Protein AF-V4B036-F1 (afdb_monomer_lite)

pLDDT: mean 80.5, std 15.64, range [31.58, 95.56]

InterPro domains:
  IPR049079 Helicase MOV-10, helical domain [PF21635] (17-52)
  IPR049080 Helicase MOV-10-like, beta-barrel domain [PF21634] (53-136)

Organism: Lottia gigantea (NCBI:txid225164)

Foldseek 3Di:
DLVVVLVVLVVVLCVVAPPCLQPDDDDLVSPLVNVVSVLVSVVVVQQSQQQVQWDWQWFWDQDPVHNQKIKTFGPPVLVCRPVDDQQFWKWKDFPPDDPDIWIWGFHDDDNGITITGTDVVVSVVDDRNTTMGIGHDDDCVVSVVVNVVSVVCNVVVVVCNCVVPPDPVRVDPVDDDDPDPPPPD

Sequence (185 aa):
MCRQLVLFSIKATETFYSRSTLEDQLSIINYQKRLTALMHCEEIQMEVDIRQYDMEEATMTV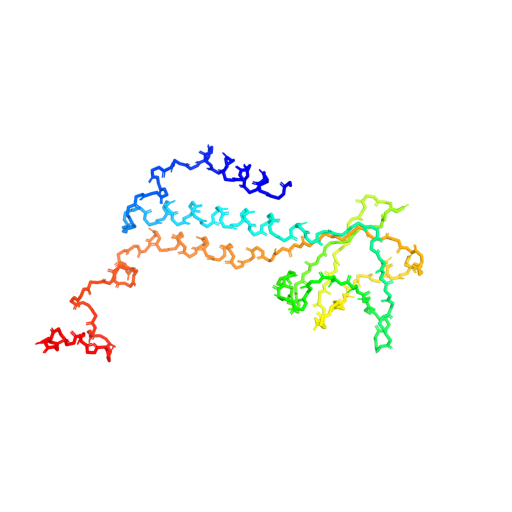CPENKRLLVLKVPGLAENRPSVLRGDWLFIRVVDSDDKEYKGYVHEVRKNEVLLGFHKSLLEKMTPLTKFSVRFVFNRLPVKLQHRAIDYINTHKNDYEALLFPTEDQIGKYGLMKPLNVELR

Structure (mmCIF, N/CA/C/O backbone):
data_AF-V4B036-F1
#
_entry.id   AF-V4B036-F1
#
loop_
_atom_site.group_PDB
_atom_site.id
_atom_site.type_symbol
_atom_site.label_atom_id
_atom_site.label_alt_id
_atom_site.label_comp_id
_atom_site.label_asym_id
_atom_site.label_entity_id
_atom_site.label_seq_id
_atom_site.pdbx_PDB_ins_code
_atom_site.Cartn_x
_atom_site.Cartn_y
_atom_site.Cartn_z
_atom_site.occupancy
_atom_site.B_iso_or_equiv
_atom_site.auth_seq_id
_atom_site.auth_comp_id
_atom_site.auth_asym_id
_atom_site.auth_atom_id
_atom_site.pdbx_PDB_model_num
ATOM 1 N N . MET A 1 1 ? -13.420 17.405 -6.481 1.00 37.41 1 MET A N 1
ATOM 2 C CA . MET A 1 1 ? -12.094 17.584 -5.844 1.00 37.41 1 MET A CA 1
ATOM 3 C C . MET A 1 1 ? -11.051 16.539 -6.267 1.00 37.41 1 MET A C 1
ATOM 5 O O . MET A 1 1 ? -9.916 16.942 -6.464 1.00 37.41 1 MET A O 1
ATOM 9 N N . CYS A 1 2 ? -11.386 15.258 -6.501 1.00 39.41 2 CYS A N 1
ATOM 10 C CA . CYS A 1 2 ? -10.400 14.212 -6.864 1.00 39.41 2 CYS A CA 1
ATOM 11 C C . CYS A 1 2 ? -9.568 14.472 -8.140 1.00 39.41 2 CYS A C 1
ATOM 13 O O . CYS A 1 2 ? -8.373 14.200 -8.150 1.00 39.41 2 CYS A O 1
ATOM 15 N N . ARG A 1 3 ? -10.139 15.076 -9.196 1.00 31.58 3 ARG A N 1
ATOM 16 C CA . ARG A 1 3 ? -9.363 15.452 -10.401 1.00 31.58 3 ARG A CA 1
ATOM 17 C C . ARG A 1 3 ? -8.251 16.469 -10.118 1.00 31.58 3 ARG A C 1
ATOM 19 O O . ARG A 1 3 ? -7.238 16.463 -10.807 1.00 31.58 3 ARG A O 1
ATOM 26 N N . GLN A 1 4 ? -8.429 17.324 -9.109 1.00 34.84 4 GLN A N 1
ATOM 27 C CA . GLN A 1 4 ? -7.462 18.369 -8.776 1.00 34.84 4 GLN A CA 1
ATOM 28 C C . GLN A 1 4 ? -6.209 17.783 -8.118 1.00 34.84 4 GLN A C 1
ATOM 30 O O . GLN A 1 4 ? -5.119 18.264 -8.396 1.00 34.84 4 GLN A O 1
ATOM 35 N N . LEU A 1 5 ? -6.360 16.736 -7.296 1.00 42.50 5 LEU A N 1
ATOM 36 C CA . LEU A 1 5 ? -5.255 16.064 -6.601 1.00 42.50 5 LEU A CA 1
ATOM 37 C C . LEU A 1 5 ? -4.394 15.235 -7.559 1.00 42.50 5 LEU A C 1
ATOM 39 O O . LEU A 1 5 ? -3.175 15.334 -7.501 1.00 42.50 5 LEU A O 1
ATOM 43 N N . VAL A 1 6 ? -5.013 14.519 -8.506 1.00 47.66 6 VAL A N 1
ATOM 44 C CA . VAL A 1 6 ? -4.285 13.805 -9.574 1.00 47.66 6 VAL A CA 1
ATOM 45 C C . VAL A 1 6 ? -3.484 14.789 -10.432 1.00 47.66 6 VAL A C 1
ATOM 47 O O . VAL A 1 6 ? -2.298 14.589 -10.668 1.00 47.66 6 VAL A O 1
ATOM 50 N N . LEU A 1 7 ? -4.090 15.917 -10.823 1.00 42.56 7 LEU A N 1
ATOM 51 C CA . LEU A 1 7 ? -3.383 16.986 -11.536 1.00 42.56 7 LEU A CA 1
ATOM 52 C C . LEU A 1 7 ? -2.273 17.633 -10.692 1.00 42.56 7 LEU A C 1
ATOM 54 O O . LEU A 1 7 ? -1.287 18.084 -11.262 1.00 42.56 7 LEU A O 1
ATOM 58 N N . PHE A 1 8 ? -2.408 17.693 -9.364 1.00 45.19 8 PHE A N 1
ATOM 59 C CA . PHE A 1 8 ? -1.383 18.250 -8.476 1.00 45.19 8 PHE A CA 1
ATOM 60 C C . PHE A 1 8 ? -0.195 17.295 -8.298 1.00 45.19 8 PHE A C 1
ATOM 62 O O . PHE A 1 8 ? 0.941 17.750 -8.381 1.00 45.19 8 PHE A O 1
ATOM 69 N N . SER A 1 9 ? -0.434 15.986 -8.139 1.00 43.22 9 SER A N 1
ATOM 70 C CA . SER A 1 9 ? 0.636 14.975 -8.121 1.00 43.22 9 SER A CA 1
ATOM 71 C C . SER A 1 9 ? 1.362 14.898 -9.460 1.00 43.22 9 SER A C 1
ATOM 73 O O . SER A 1 9 ? 2.589 14.889 -9.471 1.00 43.22 9 SER A O 1
ATOM 75 N N . ILE A 1 10 ? 0.634 14.948 -10.583 1.00 48.62 10 ILE A N 1
ATOM 76 C CA . ILE A 1 10 ? 1.243 14.997 -11.921 1.00 48.62 10 ILE A CA 1
ATOM 77 C C . ILE A 1 10 ? 2.087 16.274 -12.083 1.00 48.62 10 ILE A C 1
ATOM 79 O O . ILE A 1 10 ? 3.238 16.194 -12.512 1.00 48.62 10 ILE A O 1
ATOM 83 N N . LYS A 1 11 ? 1.580 17.441 -11.656 1.00 47.88 11 LYS A N 1
ATOM 84 C CA . LYS A 1 11 ? 2.340 18.707 -11.670 1.00 47.88 11 LYS A CA 1
ATOM 85 C C . LYS A 1 11 ? 3.566 18.691 -10.748 1.00 47.88 11 LYS A C 1
ATOM 87 O O . LYS A 1 11 ? 4.581 19.293 -11.081 1.00 47.88 11 LYS A O 1
ATOM 92 N N . ALA A 1 12 ? 3.503 17.999 -9.611 1.00 48.06 12 ALA A N 1
ATOM 93 C CA . ALA A 1 12 ? 4.642 17.829 -8.707 1.00 48.06 12 ALA A CA 1
ATOM 94 C C . ALA A 1 12 ? 5.691 16.846 -9.268 1.00 48.06 12 ALA A C 1
ATOM 96 O O . ALA A 1 12 ? 6.892 17.026 -9.061 1.00 48.06 12 ALA A O 1
ATOM 97 N N . THR A 1 13 ? 5.277 15.836 -10.039 1.00 49.66 13 THR A N 1
ATOM 98 C CA . THR A 1 13 ? 6.212 14.965 -10.771 1.00 49.66 13 THR A CA 1
ATOM 99 C C . THR A 1 13 ? 6.826 15.645 -11.997 1.00 49.66 13 THR A C 1
ATOM 101 O O . THR A 1 13 ? 8.002 15.410 -12.282 1.00 49.66 13 THR A O 1
ATOM 104 N N . GLU A 1 14 ? 6.100 16.558 -12.659 1.00 49.34 14 GLU A N 1
ATOM 105 C CA . GLU A 1 14 ? 6.638 17.426 -13.724 1.00 49.34 14 GLU A CA 1
ATOM 106 C C . GLU A 1 14 ? 7.785 18.320 -13.222 1.00 49.34 14 GLU A C 1
ATOM 108 O O . GLU A 1 14 ? 8.679 18.658 -13.994 1.00 49.34 14 GLU A O 1
ATOM 113 N N . THR A 1 15 ? 7.813 18.673 -11.929 1.00 50.62 15 THR A N 1
ATOM 114 C CA . THR A 1 15 ? 8.925 19.446 -11.349 1.00 50.62 15 THR A CA 1
ATOM 115 C C . THR A 1 15 ? 10.209 18.646 -11.109 1.00 50.62 15 THR A C 1
ATOM 117 O O . THR A 1 15 ? 11.257 19.263 -10.930 1.00 50.62 15 THR A O 1
ATOM 120 N N . PHE A 1 16 ? 10.174 17.307 -11.122 1.00 59.66 16 PHE A N 1
ATOM 121 C CA . PHE A 1 16 ? 11.354 16.473 -10.832 1.00 59.66 16 PHE A CA 1
ATOM 122 C C . PHE A 1 16 ? 11.894 15.728 -12.061 1.00 59.66 16 PHE A C 1
ATOM 124 O O . PHE A 1 16 ? 13.104 15.534 -12.185 1.00 59.66 16 PHE A O 1
ATOM 131 N N . TYR A 1 17 ? 11.019 15.345 -12.996 1.00 67.69 17 TYR A N 1
ATOM 132 C CA . TYR A 1 17 ? 11.399 14.652 -14.227 1.00 67.69 17 TYR A CA 1
ATOM 133 C C . TYR A 1 17 ? 11.028 15.477 -15.455 1.00 67.69 17 TYR A C 1
ATOM 135 O O . TYR A 1 17 ? 9.912 15.975 -15.576 1.00 67.69 17 TYR A O 1
ATOM 143 N N . SER A 1 18 ? 11.965 15.606 -16.401 1.00 75.62 18 SER A N 1
ATOM 144 C CA . SER A 1 18 ? 11.684 16.310 -17.651 1.00 75.62 18 SER A CA 1
ATOM 145 C C . SER A 1 18 ? 10.628 15.547 -18.447 1.00 75.62 18 SER A C 1
ATOM 147 O O . SER A 1 18 ? 10.752 14.338 -18.650 1.00 75.62 18 SER A O 1
ATOM 149 N N . ARG A 1 19 ? 9.625 16.264 -18.958 1.00 77.69 19 ARG A N 1
ATOM 150 C CA . ARG A 1 19 ? 8.583 15.710 -19.833 1.00 77.69 19 ARG A CA 1
ATOM 151 C C . ARG A 1 19 ? 9.160 14.898 -21.001 1.00 77.69 19 ARG A C 1
ATOM 153 O O . ARG A 1 19 ? 8.665 13.816 -21.294 1.00 77.69 19 ARG A O 1
ATOM 160 N N . SER A 1 20 ? 10.284 15.352 -21.561 1.00 79.81 20 SER A N 1
ATOM 161 C CA . SER A 1 20 ? 11.035 14.621 -22.589 1.00 79.81 20 SER A CA 1
ATOM 162 C C . SER A 1 20 ? 11.438 13.206 -22.159 1.00 79.81 20 SER A C 1
ATOM 164 O O . SER A 1 20 ? 11.235 12.263 -22.909 1.00 79.81 20 SER A O 1
ATOM 166 N N . THR A 1 21 ? 11.895 13.016 -20.916 1.00 80.19 21 THR A N 1
ATOM 167 C CA . THR A 1 21 ? 12.309 11.696 -20.407 1.00 80.19 21 THR A CA 1
ATOM 168 C C . THR A 1 21 ? 11.142 10.695 -20.388 1.00 80.19 21 THR A C 1
ATOM 170 O O . THR A 1 21 ? 11.364 9.492 -20.519 1.00 80.19 21 THR A O 1
ATOM 173 N N . LEU A 1 22 ? 9.903 11.171 -20.221 1.00 82.12 22 LEU A N 1
ATOM 174 C CA . LEU A 1 22 ? 8.704 10.329 -20.191 1.00 82.12 22 LEU A CA 1
ATOM 175 C C . LEU A 1 22 ? 8.144 10.044 -21.594 1.00 82.12 22 LEU A C 1
ATOM 177 O O . LEU A 1 22 ? 7.580 8.967 -21.807 1.00 82.12 22 LEU A O 1
ATOM 181 N N . GLU A 1 23 ? 8.302 10.982 -22.530 1.00 84.25 23 GLU A N 1
ATOM 182 C CA . GLU A 1 23 ? 7.753 10.919 -23.894 1.00 84.25 23 GLU A CA 1
ATOM 183 C C . GLU A 1 23 ? 8.687 10.226 -24.908 1.00 84.25 23 GLU A C 1
ATOM 185 O O . GLU A 1 23 ? 8.195 9.671 -25.891 1.00 84.25 23 GLU A O 1
ATOM 190 N N . ASP A 1 24 ? 10.003 10.194 -24.666 1.00 85.44 24 ASP A N 1
ATOM 191 C CA . ASP A 1 24 ? 10.990 9.546 -25.546 1.00 85.44 24 ASP A CA 1
ATOM 192 C C . ASP A 1 24 ? 10.667 8.065 -25.796 1.00 85.44 24 ASP A C 1
ATOM 194 O O . ASP A 1 24 ? 10.185 7.376 -24.904 1.00 85.44 24 ASP A O 1
ATOM 198 N N . GLN A 1 25 ? 10.974 7.507 -26.973 1.00 85.75 25 GLN A N 1
ATOM 199 C CA . GLN A 1 25 ? 10.817 6.060 -27.207 1.00 85.75 25 GLN A CA 1
ATOM 200 C C . GLN A 1 25 ? 11.737 5.247 -26.285 1.00 85.75 25 GLN A C 1
ATOM 202 O O . GLN A 1 25 ? 12.874 5.640 -26.030 1.00 85.75 25 GLN A O 1
ATOM 207 N N . LEU A 1 26 ? 11.247 4.121 -25.753 1.00 86.62 26 LEU A N 1
ATOM 208 C CA . LEU A 1 26 ? 12.025 3.299 -24.825 1.00 86.62 26 LEU A CA 1
ATOM 209 C C . LEU A 1 26 ? 13.173 2.609 -25.576 1.00 86.62 26 LEU A C 1
ATOM 211 O O . LEU A 1 26 ? 12.949 1.939 -26.576 1.00 86.62 26 LEU A O 1
ATOM 215 N N . SER A 1 27 ? 14.389 2.757 -25.067 1.00 87.31 27 SER A N 1
ATOM 216 C CA . SER A 1 27 ? 15.610 2.135 -25.580 1.00 87.31 27 SER A CA 1
ATOM 217 C C . SER A 1 27 ? 16.488 1.693 -24.416 1.00 87.31 27 SER A C 1
ATOM 219 O O . SER A 1 27 ? 16.343 2.192 -23.300 1.00 87.31 27 SER A O 1
ATOM 221 N N . ILE A 1 28 ? 17.459 0.814 -24.657 1.00 84.81 28 ILE A N 1
ATOM 222 C CA . ILE A 1 28 ? 18.394 0.363 -23.613 1.00 84.81 28 ILE A CA 1
ATOM 223 C C . ILE A 1 28 ? 19.186 1.522 -22.971 1.00 84.81 28 ILE A C 1
ATOM 225 O O . ILE A 1 28 ? 19.548 1.480 -21.790 1.00 84.81 28 ILE A O 1
ATOM 229 N N . ILE A 1 29 ? 19.406 2.601 -23.731 1.00 86.94 29 ILE A N 1
ATOM 230 C CA . ILE A 1 29 ? 20.135 3.793 -23.288 1.00 86.94 29 ILE A CA 1
ATOM 231 C C . ILE A 1 29 ? 19.307 4.568 -22.258 1.00 86.94 29 ILE A C 1
ATOM 233 O O . ILE A 1 29 ? 19.820 4.901 -21.188 1.00 86.94 29 ILE A O 1
ATOM 237 N N . ASN A 1 30 ? 18.025 4.821 -22.549 1.00 88.56 30 ASN A N 1
ATOM 238 C CA . ASN A 1 30 ? 17.141 5.603 -21.676 1.00 88.56 30 ASN A CA 1
ATOM 239 C C . ASN A 1 30 ? 16.290 4.756 -20.712 1.00 88.56 30 ASN A C 1
ATOM 241 O O . ASN A 1 30 ? 15.594 5.332 -19.875 1.00 88.56 30 ASN A O 1
ATOM 245 N N . TYR A 1 31 ? 16.391 3.424 -20.784 1.00 89.88 31 TYR A N 1
ATOM 246 C CA . TYR A 1 31 ? 15.604 2.459 -20.012 1.00 89.88 31 TYR A CA 1
ATOM 247 C C . TYR A 1 31 ? 15.543 2.808 -18.527 1.00 89.88 31 TYR A C 1
ATOM 249 O O . TYR A 1 31 ? 14.460 3.043 -17.998 1.00 89.88 31 TYR A O 1
ATOM 257 N N . GLN A 1 32 ? 16.705 2.911 -17.871 1.00 89.81 32 GLN A N 1
ATOM 258 C CA . GLN A 1 32 ? 16.774 3.175 -16.432 1.00 89.81 32 GLN A CA 1
ATOM 259 C C . GLN A 1 32 ? 16.100 4.504 -16.092 1.00 89.81 32 GLN A C 1
ATOM 261 O O . GLN A 1 32 ? 15.215 4.559 -15.247 1.00 89.81 32 GLN A O 1
ATOM 266 N N . LYS A 1 33 ? 16.496 5.581 -16.776 1.00 88.81 33 LYS A N 1
ATOM 267 C CA . LYS A 1 33 ? 16.025 6.931 -16.469 1.00 88.81 33 LYS A CA 1
ATOM 268 C C . LYS A 1 33 ? 14.508 7.050 -16.648 1.00 88.81 33 LYS A C 1
ATOM 270 O O . LYS A 1 33 ? 13.838 7.617 -15.788 1.00 88.81 33 LYS A O 1
ATOM 275 N N . ARG A 1 34 ? 13.970 6.497 -17.739 1.00 88.81 34 ARG A N 1
ATOM 276 C CA . ARG A 1 34 ? 12.538 6.550 -18.044 1.00 88.81 34 ARG A CA 1
ATOM 277 C C . ARG A 1 34 ? 11.717 5.670 -17.110 1.00 88.81 34 ARG A C 1
ATOM 279 O O . ARG A 1 34 ? 10.732 6.149 -16.557 1.00 88.81 34 ARG A O 1
ATOM 286 N N . LEU A 1 35 ? 12.104 4.409 -16.911 1.00 90.25 35 LEU A N 1
ATOM 287 C CA . LEU A 1 35 ? 11.332 3.498 -16.061 1.00 90.25 35 LEU A CA 1
ATOM 288 C C . LEU A 1 35 ? 11.411 3.893 -14.598 1.00 90.25 35 LEU A C 1
ATOM 290 O O . LEU A 1 35 ? 10.387 3.850 -13.934 1.00 90.25 35 LEU A O 1
ATOM 294 N N . THR A 1 36 ? 12.556 4.360 -14.100 1.00 90.50 36 THR A N 1
ATOM 295 C CA . THR A 1 36 ? 12.632 4.896 -12.736 1.00 90.50 36 THR A CA 1
ATOM 296 C C . THR A 1 36 ? 11.677 6.076 -12.557 1.00 90.50 36 THR A C 1
ATOM 298 O O . THR A 1 36 ? 10.938 6.106 -11.576 1.00 90.50 36 THR A O 1
ATOM 301 N N . ALA A 1 37 ? 11.621 7.004 -13.520 1.00 89.62 37 ALA A N 1
ATOM 302 C CA . ALA A 1 37 ? 10.678 8.121 -13.476 1.00 89.62 37 ALA A CA 1
ATOM 303 C C . ALA A 1 37 ? 9.214 7.643 -13.469 1.00 89.62 37 ALA A C 1
ATOM 305 O O . ALA A 1 37 ? 8.444 8.052 -12.604 1.00 89.62 37 ALA A O 1
ATOM 306 N N . LEU A 1 38 ? 8.845 6.731 -14.377 1.00 89.94 38 LEU A N 1
ATOM 307 C CA . LEU A 1 38 ? 7.496 6.156 -14.434 1.00 89.94 38 LEU A CA 1
ATOM 308 C C . LEU A 1 38 ? 7.129 5.408 -13.146 1.00 89.94 38 LEU A C 1
ATOM 310 O O . LEU A 1 38 ? 6.027 5.586 -12.638 1.00 89.94 38 LEU A O 1
ATOM 314 N N . MET A 1 39 ? 8.056 4.627 -12.588 1.00 90.69 39 MET A N 1
ATOM 315 C CA . MET A 1 39 ? 7.853 3.898 -11.336 1.00 90.69 39 MET A CA 1
ATOM 316 C C . MET A 1 39 ? 7.618 4.838 -10.151 1.00 90.69 39 MET A C 1
ATOM 318 O O . MET A 1 39 ? 6.764 4.556 -9.317 1.00 90.69 39 MET A O 1
ATOM 322 N N . HIS A 1 40 ? 8.318 5.976 -10.089 1.00 89.69 40 HIS A N 1
ATOM 323 C CA . HIS A 1 40 ? 8.062 6.985 -9.059 1.00 89.69 40 HIS A CA 1
ATOM 324 C C . HIS A 1 40 ? 6.701 7.662 -9.225 1.00 89.69 40 HIS A C 1
ATOM 326 O O . HIS A 1 40 ? 6.012 7.884 -8.230 1.00 89.69 40 HIS A O 1
ATOM 332 N N . CYS A 1 41 ? 6.294 7.970 -10.460 1.00 89.25 41 CYS A N 1
ATOM 333 C CA . CYS A 1 41 ? 4.956 8.502 -10.724 1.00 89.25 41 CYS A CA 1
ATOM 334 C C . CYS A 1 41 ? 3.871 7.514 -10.282 1.00 89.25 41 CYS A C 1
ATOM 336 O O . CYS A 1 41 ? 2.918 7.908 -9.614 1.00 89.25 41 CYS A O 1
ATOM 338 N N . GLU A 1 42 ? 4.046 6.234 -10.607 1.00 89.88 42 GLU A N 1
ATOM 339 C CA . GLU A 1 42 ? 3.128 5.174 -10.203 1.00 89.88 42 GLU A CA 1
ATOM 340 C C . GLU A 1 42 ? 3.093 5.012 -8.674 1.00 89.88 42 GLU A C 1
ATOM 342 O O . GLU A 1 42 ? 2.015 4.928 -8.098 1.00 89.88 42 GLU A O 1
ATOM 347 N N . GLU A 1 43 ? 4.240 5.054 -7.982 1.00 90.38 43 GLU A N 1
ATOM 348 C CA . GLU A 1 43 ? 4.289 4.999 -6.511 1.00 90.38 43 GLU A CA 1
ATOM 349 C C . GLU A 1 43 ? 3.482 6.138 -5.865 1.00 90.38 43 GLU A C 1
ATOM 351 O O . GLU A 1 43 ? 2.734 5.912 -4.911 1.00 90.38 43 GLU A O 1
ATOM 356 N N . ILE A 1 44 ? 3.600 7.355 -6.404 1.00 89.19 44 ILE A N 1
ATOM 357 C CA . ILE A 1 44 ? 2.840 8.523 -5.940 1.00 89.19 44 ILE A CA 1
ATOM 358 C C . ILE A 1 44 ? 1.348 8.339 -6.222 1.00 89.19 44 ILE A C 1
ATOM 360 O O . ILE A 1 44 ? 0.520 8.644 -5.362 1.00 89.19 44 ILE A O 1
ATOM 364 N N . GLN A 1 45 ? 0.989 7.837 -7.406 1.00 87.81 45 GLN A N 1
ATOM 365 C CA . GLN A 1 45 ? -0.406 7.590 -7.757 1.00 87.81 45 GLN A CA 1
ATOM 366 C C . GLN A 1 45 ? -1.021 6.515 -6.854 1.00 87.81 45 GLN A C 1
ATOM 368 O O . GLN A 1 45 ? -2.117 6.727 -6.343 1.00 87.81 45 GLN A O 1
ATOM 373 N N . MET A 1 46 ? -0.295 5.431 -6.559 1.00 89.25 46 MET A N 1
ATOM 374 C CA . MET A 1 46 ? -0.719 4.417 -5.589 1.00 89.25 46 MET A CA 1
ATOM 375 C C . MET A 1 46 ? -0.943 5.014 -4.195 1.00 89.25 46 MET A C 1
ATOM 377 O O . MET A 1 46 ? -1.903 4.637 -3.520 1.00 89.25 46 MET A O 1
ATOM 381 N N . GLU A 1 47 ? -0.090 5.950 -3.753 1.00 89.19 47 GLU A N 1
ATOM 382 C CA . GLU A 1 47 ? -0.313 6.652 -2.488 1.00 89.19 47 GLU A CA 1
ATOM 383 C C . GLU A 1 47 ? -1.603 7.472 -2.531 1.00 89.19 47 GLU A C 1
ATOM 385 O O . GLU A 1 47 ? -2.438 7.333 -1.647 1.00 89.19 47 GLU A O 1
ATOM 390 N N . VAL A 1 48 ? -1.818 8.290 -3.559 1.00 88.19 48 VAL A N 1
ATOM 391 C CA . VAL A 1 48 ? -3.054 9.082 -3.680 1.00 88.19 48 VAL A CA 1
ATOM 392 C C . VAL A 1 48 ? -4.289 8.176 -3.728 1.00 88.19 48 VAL A C 1
ATOM 394 O O . VAL A 1 48 ? -5.280 8.432 -3.040 1.00 88.19 48 VAL A O 1
ATOM 397 N N . ASP A 1 49 ? -4.213 7.093 -4.495 1.00 87.81 49 ASP A N 1
ATOM 398 C CA . ASP A 1 49 ? -5.320 6.171 -4.708 1.00 87.81 49 ASP A CA 1
ATOM 399 C C . ASP A 1 49 ? -5.684 5.397 -3.447 1.00 87.81 49 ASP A C 1
ATOM 401 O O . ASP A 1 49 ? -6.864 5.144 -3.226 1.00 87.81 49 ASP A O 1
ATOM 405 N N . ILE A 1 50 ? -4.726 5.013 -2.599 1.00 87.94 50 ILE A N 1
ATOM 406 C CA . ILE A 1 50 ? -5.068 4.304 -1.361 1.00 87.94 50 ILE A CA 1
ATOM 407 C C . ILE A 1 50 ? -5.658 5.254 -0.308 1.00 87.94 50 ILE A C 1
ATOM 409 O O . ILE A 1 50 ? -6.544 4.860 0.449 1.00 87.94 50 ILE A O 1
ATOM 413 N N . ARG A 1 51 ? -5.226 6.521 -0.294 1.00 88.31 51 ARG A N 1
ATOM 414 C CA . ARG A 1 51 ? -5.652 7.529 0.695 1.00 88.31 51 ARG A CA 1
ATOM 415 C C . ARG A 1 51 ? -7.082 8.004 0.513 1.00 88.31 51 ARG A C 1
ATOM 417 O O . ARG A 1 51 ? -7.684 8.476 1.469 1.00 88.31 51 ARG A O 1
ATOM 424 N N . GLN A 1 52 ? -7.662 7.848 -0.677 1.00 86.25 52 GLN A N 1
ATOM 425 C CA . GLN A 1 52 ? -9.079 8.172 -0.895 1.00 86.25 52 GLN A CA 1
ATOM 426 C C . GLN A 1 52 ? -10.030 7.297 -0.058 1.00 86.25 52 GLN A C 1
ATOM 428 O O . GLN A 1 52 ? -11.204 7.631 0.074 1.00 86.25 52 GLN A O 1
ATOM 433 N N . TYR A 1 53 ? -9.527 6.182 0.482 1.00 87.62 53 TYR A N 1
ATOM 434 C CA . TYR A 1 53 ? -10.273 5.279 1.352 1.00 87.62 53 TYR A CA 1
ATOM 435 C C . TYR A 1 53 ? -10.004 5.525 2.836 1.00 87.62 53 TYR A C 1
ATOM 437 O O . TYR A 1 53 ? -10.551 4.794 3.657 1.00 87.62 53 TYR A O 1
ATOM 445 N N . ASP A 1 54 ? -9.179 6.516 3.196 1.00 91.06 54 ASP A N 1
ATOM 446 C CA . ASP A 1 54 ? -8.996 6.914 4.591 1.00 91.06 54 ASP A CA 1
ATOM 447 C C . ASP A 1 54 ? -10.364 7.261 5.201 1.00 91.06 54 ASP A C 1
ATOM 449 O O . ASP A 1 54 ? -11.222 7.879 4.566 1.00 91.06 54 ASP A O 1
ATOM 453 N N . MET A 1 55 ? -10.590 6.808 6.433 1.00 91.19 55 MET A N 1
ATOM 454 C CA . MET A 1 55 ? -11.873 6.952 7.116 1.00 91.19 55 MET A CA 1
ATOM 455 C C . MET A 1 55 ? -11.681 7.748 8.395 1.00 91.19 55 MET A C 1
ATOM 457 O O . MET A 1 55 ? -10.787 7.464 9.189 1.00 91.19 55 MET A O 1
ATOM 461 N N . GLU A 1 56 ? -12.567 8.701 8.640 1.00 91.25 56 GLU A N 1
ATOM 462 C CA . GLU A 1 56 ? -12.640 9.417 9.909 1.00 91.25 56 GLU A CA 1
ATOM 463 C C . GLU A 1 56 ? -13.832 8.920 10.721 1.00 91.25 56 GLU A C 1
ATOM 465 O O . GLU A 1 56 ? -14.839 8.479 10.169 1.00 91.25 56 GLU A O 1
ATOM 470 N N . GLU A 1 57 ? -13.698 8.968 12.047 1.00 89.81 57 GLU A N 1
ATOM 471 C CA . GLU A 1 57 ? -14.743 8.558 12.989 1.00 89.81 57 GLU A CA 1
ATOM 472 C C . GLU A 1 57 ? -15.301 7.133 12.782 1.00 89.81 57 GLU A C 1
ATOM 474 O O . GLU A 1 57 ? -16.437 6.826 13.155 1.00 89.81 57 GLU A O 1
ATOM 479 N N . ALA A 1 58 ? -14.495 6.232 12.219 1.00 91.25 58 ALA A N 1
ATOM 480 C CA . ALA A 1 58 ? -14.883 4.854 11.982 1.00 91.25 58 ALA A CA 1
ATOM 481 C C . ALA A 1 58 ? -15.052 4.098 13.305 1.00 91.25 58 ALA A C 1
ATOM 483 O O . ALA A 1 58 ? -14.278 4.261 14.250 1.00 91.25 58 ALA A O 1
ATOM 484 N N . THR A 1 59 ? -16.052 3.223 13.358 1.00 91.31 59 THR A N 1
ATOM 485 C CA . THR A 1 59 ? -16.277 2.328 14.497 1.00 91.31 59 THR A CA 1
ATOM 486 C C . THR A 1 59 ? -15.837 0.915 14.144 1.00 91.31 59 THR A C 1
ATOM 488 O O . THR A 1 59 ? -15.943 0.471 12.998 1.00 91.31 59 THR A O 1
ATOM 491 N N . MET A 1 60 ? -15.325 0.202 15.142 1.00 91.19 60 MET A N 1
ATOM 492 C CA . MET A 1 60 ? -14.884 -1.182 15.004 1.00 91.19 60 MET A CA 1
ATOM 493 C C . MET A 1 60 ? -15.602 -2.046 16.032 1.00 91.19 60 MET A C 1
ATOM 495 O O . MET A 1 60 ? -15.860 -1.615 17.154 1.00 91.19 60 MET A O 1
ATOM 499 N N . THR A 1 61 ? -15.913 -3.283 15.658 1.00 90.81 61 THR A N 1
ATOM 500 C CA . THR A 1 61 ? -16.575 -4.243 16.555 1.00 90.81 61 THR A CA 1
ATOM 501 C C . THR A 1 61 ? -15.680 -5.446 16.800 1.00 90.81 61 THR A C 1
ATOM 503 O O . THR A 1 61 ? -14.860 -5.796 15.959 1.00 90.81 61 THR A O 1
ATOM 506 N N . VAL A 1 62 ? -15.796 -6.083 17.964 1.00 89.81 62 VAL A N 1
ATOM 507 C CA . VAL A 1 62 ? -15.041 -7.312 18.238 1.00 89.81 62 VAL A CA 1
ATOM 508 C C . VAL A 1 62 ? -15.610 -8.443 17.388 1.00 89.81 62 VAL A C 1
ATOM 510 O O . VAL A 1 62 ? -16.821 -8.654 17.360 1.00 89.81 62 VAL A O 1
ATOM 513 N N . CYS A 1 63 ? -14.733 -9.184 16.716 1.00 88.44 63 CYS A N 1
ATOM 514 C CA . CYS A 1 63 ? -15.122 -10.326 15.903 1.00 88.44 63 CYS A CA 1
ATOM 515 C C . CYS A 1 63 ? -15.738 -11.441 16.782 1.00 88.44 63 CYS A C 1
ATOM 517 O O . CYS A 1 63 ? -15.088 -11.873 17.745 1.00 88.44 63 CYS A O 1
ATOM 519 N N . PRO A 1 64 ? -16.956 -11.938 16.474 1.00 86.50 64 PRO A N 1
ATOM 520 C CA . PRO A 1 64 ? -17.606 -12.993 17.255 1.00 86.50 64 PRO A CA 1
ATOM 521 C C . PRO A 1 64 ? -16.811 -14.302 17.271 1.00 86.50 64 PRO A C 1
ATOM 523 O O . PRO A 1 64 ? -16.738 -14.970 18.303 1.00 86.50 64 PRO A O 1
ATOM 526 N N . GLU A 1 65 ? -16.177 -14.645 16.146 1.00 87.75 65 GLU A N 1
ATOM 527 C CA . GLU A 1 65 ? -15.403 -15.882 15.998 1.00 87.75 65 GLU A CA 1
ATOM 528 C C . GLU A 1 65 ? -14.047 -15.811 16.717 1.00 87.75 65 GLU A C 1
ATOM 530 O O . GLU A 1 65 ? -13.525 -16.823 17.188 1.00 87.75 65 GLU A O 1
ATOM 535 N N . ASN A 1 66 ? -13.459 -14.615 16.823 1.00 87.50 66 ASN A N 1
ATOM 536 C CA . ASN A 1 66 ? -12.164 -14.412 17.461 1.00 87.50 66 ASN A CA 1
ATOM 537 C C . ASN A 1 66 ? -12.099 -13.064 18.181 1.00 87.50 66 ASN A C 1
ATOM 539 O O . ASN A 1 66 ? -11.824 -12.030 17.576 1.00 87.50 66 ASN A O 1
ATOM 543 N N . LYS A 1 67 ? -12.217 -13.102 19.513 1.00 84.75 67 LYS A N 1
ATOM 544 C CA . LYS A 1 67 ? -12.208 -11.912 20.382 1.00 84.75 67 LYS A CA 1
ATOM 545 C C . LYS A 1 67 ? -10.922 -11.071 20.328 1.00 84.75 67 LYS A C 1
ATOM 547 O O . LYS A 1 67 ? -10.868 -10.011 20.941 1.00 84.75 67 LYS A O 1
ATOM 552 N N . ARG A 1 68 ? -9.869 -11.541 19.647 1.00 87.25 68 ARG A N 1
ATOM 553 C CA . ARG A 1 68 ? -8.614 -10.796 19.437 1.00 87.25 68 ARG A CA 1
ATOM 554 C C . ARG A 1 68 ? -8.608 -9.963 18.153 1.00 87.25 68 ARG A C 1
ATOM 556 O O . ARG A 1 68 ? -7.661 -9.210 17.947 1.00 87.25 68 ARG A O 1
ATOM 563 N N . LEU A 1 69 ? -9.608 -10.133 17.288 1.00 92.31 69 LEU A N 1
ATOM 564 C CA . LEU A 1 69 ? -9.726 -9.425 16.018 1.00 92.31 69 LEU A CA 1
ATOM 565 C C . LEU A 1 69 ? -10.842 -8.387 16.089 1.00 92.31 69 LEU A C 1
ATOM 567 O O . LEU A 1 69 ? -11.880 -8.607 16.718 1.00 92.31 69 LEU A O 1
ATOM 571 N N . LEU A 1 70 ? -10.622 -7.271 15.406 1.00 92.25 70 LEU A N 1
ATOM 572 C CA . LEU A 1 70 ? -11.597 -6.205 15.237 1.00 92.25 70 LEU A CA 1
ATOM 573 C C . LEU A 1 70 ? -12.110 -6.197 13.802 1.00 92.25 70 LEU A C 1
ATOM 575 O O . LEU A 1 70 ? -11.332 -6.318 12.862 1.00 92.25 70 LEU A O 1
ATOM 579 N N . VAL A 1 71 ? -13.414 -6.043 13.639 1.00 93.31 71 VAL A N 1
ATOM 580 C CA . VAL A 1 71 ? -14.089 -5.935 12.350 1.00 93.31 71 VAL A CA 1
ATOM 581 C C . VAL A 1 71 ? -14.274 -4.458 12.028 1.00 93.31 71 VAL A C 1
ATOM 583 O O . VAL A 1 71 ? -14.948 -3.739 12.772 1.00 93.31 71 VAL A O 1
ATOM 586 N N . LEU A 1 72 ? -13.687 -4.025 10.914 1.00 93.06 72 LEU A N 1
ATOM 587 C CA . LEU A 1 72 ? -13.899 -2.714 10.310 1.00 93.06 72 LEU A CA 1
ATOM 588 C C . LEU A 1 72 ? -14.753 -2.871 9.055 1.00 93.06 72 LEU A C 1
ATOM 590 O O . LEU A 1 72 ? -14.419 -3.662 8.173 1.00 93.06 72 LEU A O 1
ATOM 594 N N . LYS A 1 73 ? -15.831 -2.094 8.958 1.00 91.00 73 LYS A N 1
ATOM 595 C CA . LYS A 1 73 ? -16.644 -2.013 7.741 1.00 91.00 73 LYS A CA 1
ATOM 596 C C . LYS A 1 73 ? -16.008 -1.019 6.782 1.00 91.00 73 LYS A C 1
ATOM 598 O O . LYS A 1 73 ? -15.862 0.145 7.135 1.00 91.00 73 LYS A O 1
ATOM 603 N N . VAL A 1 74 ? -15.669 -1.476 5.582 1.00 87.56 74 VAL A N 1
ATOM 604 C CA . VAL A 1 74 ? -15.061 -0.646 4.537 1.00 87.56 74 VAL A CA 1
ATOM 605 C C . VAL A 1 74 ? -16.001 -0.642 3.332 1.00 87.56 74 VAL A C 1
ATOM 607 O O . VAL A 1 74 ? -16.106 -1.657 2.634 1.00 87.56 74 VAL A O 1
ATOM 610 N N . PRO A 1 75 ? -16.742 0.454 3.095 1.00 81.94 75 PRO A N 1
ATOM 611 C CA . PRO A 1 75 ? -17.608 0.554 1.926 1.00 81.94 75 PRO A CA 1
ATOM 612 C C . PRO A 1 75 ? -16.764 0.542 0.640 1.00 81.94 75 PRO A C 1
ATOM 614 O O . PRO A 1 75 ? -15.701 1.150 0.592 1.00 81.94 75 PRO A O 1
ATOM 617 N N . GLY A 1 76 ? -17.230 -0.162 -0.396 1.00 75.81 76 GLY A N 1
ATOM 618 C CA . GLY A 1 76 ? -16.533 -0.271 -1.691 1.00 75.81 76 GLY A CA 1
ATOM 619 C C . GLY A 1 76 ? -15.543 -1.437 -1.809 1.00 75.81 76 GLY A C 1
ATOM 620 O O . GLY A 1 76 ? -15.175 -1.811 -2.918 1.00 75.81 76 GLY A O 1
ATOM 621 N N . LEU A 1 77 ? -15.197 -2.106 -0.703 1.00 78.06 77 LEU A N 1
ATOM 622 C CA . LEU A 1 77 ? -14.219 -3.204 -0.694 1.00 78.06 77 LEU A CA 1
ATOM 623 C C . LEU A 1 77 ? -14.569 -4.356 -1.660 1.00 78.06 77 LEU A C 1
ATOM 625 O O . LEU A 1 77 ? -13.681 -4.909 -2.306 1.00 78.06 77 LEU A O 1
ATOM 629 N N . ALA A 1 78 ? -15.860 -4.671 -1.822 1.00 67.06 78 ALA A N 1
ATOM 630 C CA . ALA A 1 78 ? -16.343 -5.716 -2.731 1.00 67.06 78 ALA A CA 1
ATOM 631 C C . ALA A 1 78 ? -16.018 -5.460 -4.213 1.00 67.06 78 ALA A C 1
ATOM 633 O O . ALA A 1 78 ? -16.076 -6.386 -5.020 1.00 67.06 78 ALA A O 1
ATOM 634 N N . GLU A 1 79 ? -15.686 -4.222 -4.577 1.00 73.38 79 GLU A N 1
ATOM 635 C CA . GLU A 1 79 ? -15.323 -3.824 -5.938 1.00 73.38 79 GLU A CA 1
ATOM 636 C C . GLU A 1 79 ? -13.811 -3.972 -6.204 1.00 73.38 79 GLU A C 1
ATOM 638 O O . GLU A 1 79 ? -13.309 -3.503 -7.224 1.00 73.38 79 GLU A O 1
ATOM 643 N N . ASN A 1 80 ? -13.076 -4.629 -5.292 1.00 64.62 80 ASN A N 1
ATOM 644 C CA . ASN A 1 80 ? -11.608 -4.680 -5.245 1.00 64.62 80 ASN A CA 1
ATOM 645 C C . ASN A 1 80 ? -10.968 -3.285 -5.142 1.00 64.62 80 ASN A C 1
ATOM 647 O O . ASN A 1 80 ? -9.881 -3.043 -5.666 1.00 64.62 80 ASN A O 1
ATOM 651 N N . ARG A 1 81 ? -11.664 -2.348 -4.490 1.00 73.88 81 ARG A N 1
ATOM 652 C CA . ARG A 1 81 ? -11.231 -0.963 -4.298 1.00 73.88 81 ARG A CA 1
ATOM 653 C C . ARG A 1 81 ? -11.644 -0.494 -2.895 1.00 73.88 81 ARG A C 1
ATOM 655 O O . ARG A 1 81 ? -12.818 -0.204 -2.688 1.00 73.88 81 ARG A O 1
ATOM 662 N N . PRO A 1 82 ? -10.725 -0.446 -1.914 1.00 70.88 82 PRO A N 1
ATOM 663 C CA . PRO A 1 82 ? -9.271 -0.616 -2.025 1.00 70.88 82 PRO A CA 1
ATOM 664 C C . PRO A 1 82 ? -8.824 -2.083 -2.173 1.00 70.88 82 PRO A C 1
ATOM 666 O O . PRO A 1 82 ? -9.436 -2.981 -1.600 1.00 70.88 82 PRO A O 1
ATOM 669 N N . SER A 1 83 ? -7.716 -2.323 -2.890 1.00 77.06 83 SER A N 1
ATOM 670 C CA . SER A 1 83 ? -7.069 -3.643 -3.033 1.00 77.06 83 SER A CA 1
ATOM 671 C C . SER A 1 83 ? -6.344 -4.058 -1.749 1.00 77.06 83 SER A C 1
ATOM 673 O O . SER A 1 83 ? -5.117 -4.106 -1.705 1.00 77.06 83 SER A O 1
ATOM 675 N N . VAL A 1 84 ? -7.100 -4.307 -0.684 1.00 84.19 84 VAL A N 1
ATOM 676 C CA . VAL A 1 84 ? -6.564 -4.778 0.596 1.00 84.19 84 VAL A CA 1
ATOM 677 C C . VAL A 1 84 ? -6.518 -6.299 0.584 1.00 84.19 84 VAL A C 1
ATOM 679 O O . VAL A 1 84 ? -7.533 -6.955 0.350 1.00 84.19 84 VAL A O 1
ATOM 682 N N . LEU A 1 85 ? -5.349 -6.864 0.866 1.00 87.06 85 LEU A N 1
ATOM 683 C CA . LEU A 1 85 ? -5.133 -8.301 0.947 1.00 87.06 85 LEU A CA 1
ATOM 684 C C . LEU A 1 85 ? -4.814 -8.735 2.376 1.00 87.06 85 LEU A C 1
ATOM 686 O O . LEU A 1 85 ? -4.392 -7.965 3.241 1.00 87.06 85 LEU A O 1
ATOM 690 N N . ARG A 1 86 ? -4.988 -10.033 2.628 1.00 90.75 86 ARG A N 1
ATOM 691 C CA . ARG A 1 86 ? -4.502 -10.650 3.861 1.00 90.75 86 ARG A CA 1
ATOM 692 C C . ARG A 1 86 ? -2.990 -10.438 3.984 1.00 90.75 86 ARG A C 1
ATOM 694 O O . ARG A 1 86 ? -2.240 -10.785 3.077 1.00 90.75 86 ARG A O 1
ATOM 701 N N . GLY A 1 87 ? -2.555 -9.953 5.143 1.00 89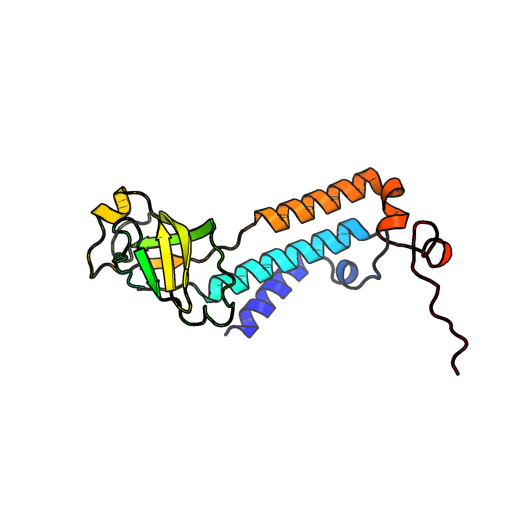.81 87 GLY A N 1
ATOM 702 C CA . GLY A 1 87 ? -1.156 -9.640 5.439 1.00 89.81 87 GLY A CA 1
ATOM 703 C C . GLY A 1 87 ? -0.793 -8.166 5.264 1.00 89.81 87 GLY A C 1
ATOM 704 O O . GLY A 1 87 ? 0.231 -7.743 5.807 1.00 89.81 87 GLY A O 1
ATOM 705 N N . ASP A 1 88 ? -1.636 -7.375 4.595 1.00 91.31 88 ASP A N 1
ATOM 706 C CA . ASP A 1 88 ? -1.465 -5.926 4.554 1.00 91.31 88 ASP A CA 1
ATOM 707 C C . ASP A 1 88 ? -1.676 -5.314 5.938 1.00 91.31 88 ASP A C 1
ATOM 709 O O . ASP A 1 88 ? -2.137 -5.958 6.887 1.00 91.31 88 ASP A O 1
ATOM 713 N N . TRP A 1 89 ? -1.316 -4.045 6.074 1.00 93.69 89 TRP A N 1
ATOM 714 C CA . TRP A 1 89 ? -1.546 -3.303 7.297 1.00 93.69 89 TRP A CA 1
ATOM 715 C C . TRP A 1 89 ? -2.089 -1.919 7.001 1.00 93.69 89 TRP A C 1
ATOM 717 O O . TRP A 1 89 ? -1.818 -1.317 5.966 1.00 93.69 89 TRP A O 1
ATOM 727 N N . LEU A 1 90 ? -2.804 -1.400 7.980 1.00 94.38 90 LEU A N 1
ATOM 728 C CA . LEU A 1 90 ? -3.265 -0.029 8.020 1.00 94.38 90 LEU A CA 1
ATOM 729 C C . LEU A 1 90 ? -2.869 0.593 9.350 1.00 94.38 90 LEU A C 1
ATOM 731 O O . LEU A 1 90 ? -2.406 -0.088 10.275 1.00 94.38 90 LEU A O 1
ATOM 735 N N . PHE A 1 91 ? -3.037 1.897 9.434 1.00 94.00 91 PHE A N 1
ATOM 736 C CA . PHE A 1 91 ? -2.823 2.633 10.659 1.00 94.00 91 PHE A CA 1
ATOM 737 C C . PHE A 1 91 ? -4.149 3.119 11.210 1.00 94.00 91 PHE A C 1
ATOM 739 O O . PHE A 1 91 ? -5.048 3.481 10.455 1.00 94.00 91 PHE A O 1
ATOM 746 N N . ILE A 1 92 ? -4.267 3.118 12.531 1.00 92.94 92 ILE A N 1
ATOM 747 C CA . ILE A 1 92 ? -5.398 3.729 13.209 1.00 92.94 92 ILE A CA 1
ATOM 748 C C . ILE A 1 92 ? -4.924 4.689 14.287 1.00 92.94 92 ILE A C 1
ATOM 750 O O . ILE A 1 92 ? -3.890 4.478 14.926 1.00 92.94 92 ILE A O 1
ATOM 754 N N . ARG A 1 93 ? -5.735 5.706 14.533 1.00 91.25 93 ARG A N 1
ATOM 755 C CA . ARG A 1 93 ? -5.600 6.641 15.643 1.00 91.25 93 ARG A CA 1
ATOM 756 C C . ARG A 1 93 ? -6.946 6.757 16.340 1.00 91.25 93 ARG A C 1
ATOM 758 O O . ARG A 1 93 ? -7.981 6.762 15.680 1.00 91.25 93 ARG A O 1
ATOM 765 N N . VAL A 1 94 ? -6.946 6.832 17.664 1.00 88.94 94 VAL A N 1
ATOM 766 C CA . VAL A 1 94 ? -8.174 7.090 18.426 1.00 88.94 94 VAL A CA 1
ATOM 767 C C . VAL A 1 94 ? -8.470 8.585 18.335 1.00 88.94 94 VAL A C 1
ATOM 769 O O . VAL A 1 94 ? -7.591 9.386 18.628 1.00 88.94 94 VAL A O 1
ATOM 772 N N . VAL A 1 95 ? -9.678 8.968 17.915 1.00 85.00 95 VAL A N 1
ATOM 773 C CA . VAL A 1 95 ? -10.020 10.386 17.671 1.00 85.00 95 VAL A CA 1
ATOM 774 C C . VAL A 1 95 ? -9.903 11.222 18.953 1.00 85.00 95 VAL A C 1
ATOM 776 O O . VAL A 1 95 ? -9.359 12.321 18.922 1.00 85.00 95 VAL A O 1
ATOM 779 N N . ASP A 1 96 ? -10.332 10.661 20.085 1.00 77.00 96 ASP A N 1
ATOM 780 C CA . ASP A 1 96 ? -10.396 11.363 21.375 1.00 77.00 96 ASP A CA 1
ATOM 781 C C . ASP A 1 96 ? -9.178 11.121 22.286 1.00 77.00 96 ASP A C 1
ATOM 783 O O . ASP A 1 96 ? -9.127 11.634 23.404 1.00 77.00 96 ASP A O 1
ATOM 787 N N . SER A 1 97 ? -8.205 10.302 21.865 1.00 68.06 97 SER A N 1
ATOM 788 C CA . SER A 1 97 ? -7.057 9.947 22.709 1.00 68.06 97 SER A CA 1
ATOM 789 C C . SER A 1 97 ? -5.752 9.918 21.926 1.00 68.06 97 SER A C 1
ATOM 791 O O . SER A 1 97 ? -5.639 9.124 21.002 1.00 68.06 97 SER A O 1
ATOM 793 N N . ASP A 1 98 ? -4.772 10.678 22.419 1.00 63.97 98 ASP A N 1
ATOM 794 C CA . ASP A 1 98 ? -3.337 10.691 22.099 1.00 63.97 98 ASP A CA 1
ATOM 795 C C . ASP A 1 98 ? -2.938 10.723 20.607 1.00 63.97 98 ASP A C 1
ATOM 797 O O . ASP A 1 98 ? -3.516 10.083 19.734 1.00 63.97 98 ASP A O 1
ATOM 801 N N . ASP A 1 99 ? -1.835 11.403 20.299 1.00 74.44 99 ASP A N 1
ATOM 802 C CA . ASP A 1 99 ? -1.307 11.544 18.927 1.00 74.44 99 ASP A CA 1
ATOM 803 C C . ASP A 1 99 ? -0.667 10.232 18.398 1.00 74.44 99 ASP A C 1
ATOM 805 O O . ASP A 1 99 ? 0.075 10.199 17.411 1.00 74.44 99 ASP A O 1
ATOM 809 N N . LYS A 1 100 ? -0.942 9.111 19.079 1.00 86.06 100 LYS A N 1
ATOM 810 C CA . LYS A 1 100 ? -0.332 7.809 18.850 1.00 86.06 100 LYS A CA 1
ATOM 811 C C . LYS A 1 100 ? -1.048 7.040 17.753 1.00 86.06 100 LYS A C 1
ATOM 813 O O . LYS A 1 100 ? -2.251 6.792 17.790 1.00 86.06 100 LYS A O 1
ATOM 818 N N . GLU A 1 101 ? -0.246 6.573 16.812 1.00 89.81 101 GLU A N 1
ATOM 819 C CA . GLU A 1 101 ? -0.699 5.737 15.718 1.00 89.81 101 GLU A CA 1
ATOM 820 C C . GLU A 1 101 ? -0.434 4.253 16.011 1.00 89.81 101 GLU A C 1
ATOM 822 O O . GLU A 1 101 ? 0.644 3.859 16.466 1.00 89.81 101 GLU A O 1
ATOM 827 N N . TYR A 1 102 ? -1.435 3.416 15.757 1.00 91.06 102 TYR A N 1
ATOM 828 C CA . TYR A 1 102 ? -1.385 1.975 15.957 1.00 91.06 102 TYR A CA 1
ATOM 829 C C . TYR A 1 102 ? -1.418 1.260 14.614 1.00 91.06 102 TYR A C 1
ATOM 831 O O . TYR A 1 102 ? -2.266 1.531 13.770 1.00 91.06 102 TYR A O 1
ATOM 839 N N . LYS A 1 103 ? -0.516 0.296 14.432 1.00 93.38 103 LYS A N 1
ATOM 840 C CA . LYS A 1 103 ? -0.483 -0.553 13.241 1.00 93.38 103 LYS A CA 1
ATOM 841 C C . LYS A 1 103 ? -1.444 -1.733 13.409 1.00 93.38 103 LYS A C 1
ATOM 843 O O . LYS A 1 103 ? -1.299 -2.501 14.362 1.00 93.38 103 LYS A O 1
ATOM 848 N N . GLY A 1 104 ? -2.391 -1.876 12.488 1.00 94.25 104 GLY A N 1
ATOM 849 C CA . GLY A 1 104 ? -3.320 -3.003 12.402 1.00 94.25 104 GLY A CA 1
ATOM 850 C C . GLY A 1 104 ? -3.008 -3.881 11.204 1.00 94.25 104 GLY A C 1
ATOM 851 O O . GLY A 1 104 ? -2.849 -3.359 10.107 1.00 94.25 104 GLY A O 1
ATOM 852 N N . TYR A 1 105 ? -2.927 -5.195 11.399 1.00 94.88 105 TYR A N 1
ATOM 853 C CA . TYR A 1 105 ? -2.678 -6.154 10.318 1.00 94.88 105 TYR A CA 1
ATOM 854 C C . TYR A 1 105 ? -3.971 -6.811 9.857 1.00 94.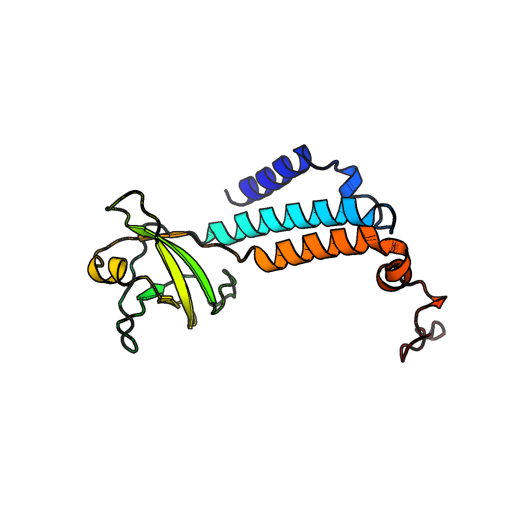88 105 TYR A C 1
ATOM 856 O O . TYR A 1 105 ? -4.782 -7.236 10.678 1.00 94.88 105 TYR A O 1
ATOM 864 N N . VAL A 1 106 ? -4.145 -6.940 8.549 1.00 93.81 106 VAL A N 1
ATOM 865 C CA . VAL A 1 106 ? -5.307 -7.575 7.933 1.00 93.81 106 VAL A CA 1
ATOM 866 C C . VAL A 1 106 ? -5.153 -9.089 8.019 1.00 93.81 106 VAL A C 1
ATOM 868 O O . VAL A 1 106 ? -4.263 -9.683 7.409 1.00 93.81 106 VAL A O 1
ATOM 871 N N . HIS A 1 107 ? -6.036 -9.731 8.776 1.00 93.81 107 HIS A N 1
ATOM 872 C CA . HIS A 1 107 ? -6.079 -11.186 8.914 1.00 93.81 107 HIS A CA 1
ATOM 873 C C . HIS A 1 107 ? -6.997 -11.840 7.888 1.00 93.81 107 HIS A C 1
ATOM 875 O O . HIS A 1 107 ? -6.672 -12.910 7.374 1.00 93.81 107 HIS A O 1
ATOM 881 N N . GLU A 1 108 ? -8.131 -11.205 7.604 1.00 91.75 108 GLU A N 1
ATOM 882 C CA . GLU A 1 108 ? -9.150 -11.722 6.700 1.00 91.75 108 GLU A CA 1
ATOM 883 C C . GLU A 1 108 ? -9.877 -10.559 6.030 1.00 91.75 108 GLU A C 1
ATOM 885 O O . GLU A 1 108 ? -10.147 -9.532 6.658 1.00 91.75 108 GLU A O 1
ATOM 890 N N . VAL A 1 109 ? -10.187 -10.742 4.752 1.00 90.19 109 VAL A N 1
ATOM 891 C CA . VAL A 1 109 ? -10.948 -9.802 3.934 1.00 90.19 109 VAL A CA 1
ATOM 892 C C . VAL A 1 109 ? -12.264 -10.491 3.594 1.00 90.19 109 VAL A C 1
ATOM 894 O O . VAL A 1 109 ? -12.276 -11.538 2.947 1.00 90.19 109 VAL A O 1
ATOM 897 N N . ARG A 1 110 ? -13.369 -9.926 4.069 1.00 89.00 110 ARG A N 1
ATOM 898 C CA . ARG A 1 110 ? -14.739 -10.318 3.721 1.00 89.00 110 ARG A CA 1
ATOM 899 C C . ARG A 1 110 ? -15.292 -9.312 2.711 1.00 89.00 110 ARG A C 1
ATOM 901 O O . ARG A 1 110 ? -14.639 -8.330 2.378 1.00 89.00 110 ARG A O 1
ATOM 908 N N . LYS A 1 111 ? -16.522 -9.532 2.233 1.00 84.12 111 LYS A N 1
ATOM 909 C CA . LYS A 1 111 ? -17.128 -8.735 1.149 1.00 84.12 111 LYS A CA 1
ATOM 910 C C . LYS A 1 111 ? -17.019 -7.215 1.368 1.00 84.12 111 LYS A C 1
ATOM 912 O O . LYS A 1 111 ? -16.536 -6.524 0.488 1.00 84.12 111 LYS A O 1
ATOM 917 N N . ASN A 1 112 ? -17.435 -6.715 2.534 1.00 86.19 112 ASN A N 1
ATOM 918 C CA . ASN A 1 112 ? -17.392 -5.284 2.891 1.00 86.19 112 ASN A CA 1
ATOM 919 C C . ASN A 1 112 ? -16.723 -5.041 4.254 1.00 86.19 112 ASN A C 1
ATOM 921 O O . ASN A 1 112 ? -16.924 -4.004 4.887 1.00 86.19 112 ASN A O 1
ATOM 925 N N . GLU A 1 113 ? -16.002 -6.037 4.759 1.00 90.56 113 GLU A N 1
ATOM 926 C CA . GLU A 1 113 ? -15.461 -6.039 6.114 1.00 90.56 113 GLU A CA 1
ATOM 927 C C . GLU A 1 113 ? -14.032 -6.555 6.098 1.00 90.56 113 GLU A C 1
ATOM 929 O O . GLU A 1 113 ? -13.713 -7.509 5.392 1.00 90.56 113 GLU A O 1
ATOM 934 N N . VAL A 1 114 ? -13.180 -5.954 6.917 1.00 92.50 114 VAL A N 1
ATOM 935 C CA . VAL A 1 114 ? -11.809 -6.410 7.140 1.00 92.50 114 VAL A CA 1
ATOM 936 C C . VAL A 1 114 ? -11.621 -6.736 8.607 1.00 92.50 114 VAL A C 1
ATOM 938 O O . VAL A 1 114 ? -11.963 -5.945 9.489 1.00 92.50 114 VAL A O 1
ATOM 941 N N . LEU A 1 115 ? -11.070 -7.921 8.860 1.00 94.38 115 LEU A N 1
ATOM 942 C CA . LEU A 1 115 ? -10.701 -8.367 10.193 1.00 94.38 115 LEU A CA 1
ATOM 943 C C . LEU A 1 115 ? -9.256 -7.963 10.449 1.00 94.38 115 LEU A C 1
ATOM 945 O O . LEU A 1 115 ? -8.335 -8.386 9.746 1.00 94.38 115 LEU A O 1
ATOM 949 N N . LEU A 1 116 ? -9.068 -7.159 11.485 1.00 95.00 116 LEU A N 1
ATOM 950 C CA . LEU A 1 116 ? -7.812 -6.517 11.824 1.00 95.00 116 LEU A CA 1
ATOM 951 C C . LEU A 1 116 ? -7.302 -7.023 13.170 1.00 95.00 116 LEU A C 1
ATOM 953 O O . LEU A 1 116 ? -8.040 -7.114 14.152 1.00 95.00 116 LEU A O 1
ATOM 957 N N . GLY A 1 117 ? -6.017 -7.350 13.204 1.00 93.94 117 GLY A N 1
ATOM 958 C CA . GLY A 1 117 ? -5.282 -7.718 14.404 1.00 93.94 117 GLY A CA 1
ATOM 959 C C . GLY A 1 117 ? -4.455 -6.540 14.900 1.00 93.94 117 GLY A C 1
ATOM 960 O O . GLY A 1 117 ? -3.708 -5.932 14.131 1.00 93.94 117 GLY A O 1
ATOM 961 N N . PHE A 1 118 ? -4.558 -6.247 16.195 1.00 92.06 118 PHE A N 1
ATOM 962 C CA . PHE A 1 118 ? -3.820 -5.170 16.853 1.00 92.06 118 PHE A CA 1
ATOM 963 C C . PHE A 1 118 ? -3.042 -5.676 18.063 1.00 92.06 118 PHE A C 1
ATOM 965 O O . PHE A 1 118 ? -3.279 -6.765 18.591 1.00 92.06 118 PHE A O 1
ATOM 972 N N . HIS A 1 119 ? -2.119 -4.845 18.541 1.00 89.00 119 HIS A N 1
ATOM 973 C CA . HIS A 1 119 ? -1.452 -5.084 19.812 1.00 89.00 119 HIS A CA 1
ATOM 974 C C . HIS A 1 119 ? -2.451 -5.014 20.985 1.00 89.00 119 HIS A C 1
ATOM 976 O O . HIS A 1 119 ? -3.348 -4.168 20.995 1.00 89.00 119 HIS A O 1
ATOM 982 N N . LYS A 1 120 ? -2.265 -5.863 22.008 1.00 85.06 120 LYS A N 1
ATOM 983 C CA . LYS A 1 120 ? -3.187 -6.003 23.159 1.00 85.06 120 LYS A CA 1
ATOM 984 C C . LYS A 1 120 ? -3.503 -4.681 23.863 1.00 85.06 120 LYS A C 1
ATOM 986 O O . LYS A 1 120 ? -4.643 -4.449 24.241 1.00 85.06 120 LYS A O 1
ATOM 991 N N . SER A 1 121 ? -2.518 -3.788 23.939 1.00 84.75 121 SER A N 1
ATOM 992 C CA . SER A 1 121 ? -2.661 -2.460 24.550 1.00 84.75 121 SER A CA 1
ATOM 993 C C . SER A 1 121 ? -3.755 -1.590 23.926 1.00 84.75 121 SER A C 1
ATOM 995 O O . SER A 1 121 ? -4.210 -0.650 24.565 1.00 84.75 121 SER A O 1
ATOM 997 N N . LEU A 1 122 ? -4.109 -1.823 22.657 1.00 84.25 122 LEU A N 1
ATOM 998 C CA . LEU A 1 122 ? -5.215 -1.118 22.011 1.00 84.25 122 LEU A CA 1
ATOM 999 C C . LEU A 1 122 ? -6.554 -1.771 22.371 1.00 84.25 122 LEU A C 1
ATOM 1001 O O . LEU A 1 122 ? -7.503 -1.068 22.695 1.00 84.25 122 LEU A O 1
ATOM 1005 N N . LEU A 1 123 ? -6.612 -3.106 22.352 1.00 83.06 123 LEU A N 1
ATOM 1006 C CA . LEU A 1 123 ? -7.826 -3.865 22.668 1.00 83.06 123 LEU A CA 1
ATOM 1007 C C . LEU A 1 123 ? -8.329 -3.571 24.087 1.00 83.06 123 LEU A C 1
ATOM 1009 O O . LEU A 1 123 ? -9.529 -3.453 24.291 1.00 83.06 123 LEU A O 1
ATOM 1013 N N . GLU A 1 124 ? -7.419 -3.397 25.046 1.00 81.94 124 GLU A N 1
ATOM 1014 C CA . GLU A 1 124 ? -7.749 -3.043 26.437 1.00 81.94 124 GLU A CA 1
ATOM 1015 C C . GLU A 1 124 ? -8.334 -1.630 26.587 1.00 81.94 124 GLU A C 1
ATOM 1017 O O . GLU A 1 124 ? -9.082 -1.372 27.525 1.00 81.94 124 GLU A O 1
ATOM 1022 N N . LYS A 1 125 ? -8.009 -0.714 25.668 1.00 77.56 125 LYS A N 1
ATOM 1023 C CA . LYS A 1 125 ? -8.503 0.673 25.674 1.00 77.56 125 LYS A CA 1
ATOM 1024 C C . LYS A 1 125 ? -9.787 0.853 24.868 1.00 77.56 125 LYS A C 1
ATOM 1026 O O . LYS A 1 125 ? -10.414 1.906 24.949 1.00 77.56 125 LYS A O 1
ATOM 1031 N N . MET A 1 126 ? -10.153 -0.137 24.060 1.00 77.38 126 MET A N 1
ATOM 1032 C CA . MET A 1 126 ? -11.279 -0.025 23.150 1.00 77.38 126 MET A CA 1
ATOM 1033 C C . MET A 1 126 ? -12.601 -0.152 23.907 1.00 77.38 126 MET A C 1
ATOM 1035 O O . MET A 1 126 ? -12.871 -1.155 24.564 1.00 77.38 126 MET A O 1
ATOM 1039 N N . THR A 1 127 ? -13.465 0.841 23.733 1.00 78.75 127 THR A N 1
ATOM 1040 C CA . THR A 1 127 ? -14.876 0.770 24.121 1.00 78.75 127 THR A CA 1
ATOM 1041 C C . THR A 1 127 ? -15.762 0.743 22.869 1.00 78.75 127 THR A C 1
ATOM 1043 O O . THR A 1 127 ? -15.329 1.199 21.810 1.00 78.75 127 THR A O 1
ATOM 1046 N N . PRO A 1 128 ? -17.014 0.253 22.946 1.00 75.00 128 PRO A N 1
ATOM 1047 C CA . PRO A 1 128 ? -17.916 0.209 21.789 1.00 75.00 128 PRO A CA 1
ATOM 1048 C C . PRO A 1 128 ? -18.209 1.577 21.151 1.00 75.00 128 PRO A C 1
ATOM 1050 O O . PRO A 1 128 ? -18.585 1.634 19.986 1.00 75.00 128 PRO A O 1
ATOM 1053 N N . LEU A 1 129 ? -18.043 2.669 21.906 1.00 79.62 129 LEU A N 1
ATOM 1054 C CA . LEU A 1 129 ? -18.230 4.044 21.429 1.00 79.62 129 LEU A CA 1
ATOM 1055 C C . LEU A 1 129 ? -16.935 4.687 20.907 1.00 79.62 129 LEU A C 1
ATOM 1057 O O . LEU A 1 129 ? -16.962 5.843 20.492 1.00 79.62 129 LEU A O 1
ATOM 1061 N N . THR A 1 130 ? -15.804 3.976 20.937 1.00 84.94 130 THR A N 1
ATOM 1062 C CA . THR A 1 130 ? -14.528 4.548 20.495 1.00 84.94 130 THR A CA 1
ATOM 1063 C C . THR A 1 130 ? -14.547 4.762 18.987 1.00 84.94 130 THR A C 1
ATOM 1065 O O . THR A 1 130 ? -14.800 3.834 18.216 1.00 84.94 130 THR A O 1
ATOM 1068 N N . LYS A 1 131 ? -14.244 5.993 18.581 1.00 90.94 131 LYS A N 1
ATOM 1069 C CA . LYS A 1 131 ? -14.085 6.384 17.185 1.00 90.94 131 LYS A CA 1
ATOM 1070 C C . LYS A 1 131 ? -12.615 6.341 16.785 1.00 90.94 131 LYS A C 1
ATOM 1072 O O . LYS A 1 131 ? -11.737 6.780 17.532 1.00 90.94 131 LYS A O 1
ATOM 1077 N N . PHE A 1 132 ? -12.358 5.847 15.582 1.00 91.00 132 PHE A N 1
ATOM 1078 C CA . PHE A 1 132 ? -11.022 5.712 15.023 1.00 91.00 132 PHE A CA 1
ATOM 1079 C C . PHE A 1 132 ? -10.893 6.500 13.723 1.00 91.00 132 PHE A C 1
ATOM 1081 O O . PHE A 1 132 ? -11.760 6.444 12.856 1.00 91.00 132 PHE A O 1
ATOM 1088 N N . SER A 1 133 ? -9.775 7.199 13.567 1.00 93.00 133 SER A N 1
ATOM 1089 C CA . SER A 1 133 ? -9.286 7.619 12.260 1.00 93.00 133 SER A CA 1
ATOM 1090 C C . SER A 1 133 ? -8.465 6.469 11.683 1.00 93.00 133 SER A C 1
ATOM 1092 O O . SER A 1 133 ? -7.531 5.989 12.328 1.00 93.00 133 SER A O 1
ATOM 1094 N N . VAL A 1 134 ? -8.856 5.980 10.511 1.00 93.12 134 VAL A N 1
ATOM 1095 C CA . VAL A 1 134 ? -8.240 4.860 9.801 1.00 93.12 134 VAL A CA 1
ATOM 1096 C C . VAL A 1 134 ? -7.518 5.395 8.580 1.00 93.12 134 VAL A C 1
ATOM 1098 O O . VAL A 1 134 ? -8.092 6.109 7.763 1.00 93.12 134 VAL A O 1
ATOM 1101 N N . ARG A 1 135 ? -6.262 4.992 8.445 1.00 93.19 135 ARG A N 1
ATOM 1102 C CA . ARG A 1 135 ? -5.360 5.423 7.393 1.00 93.19 135 ARG A CA 1
ATOM 1103 C C . ARG A 1 135 ? -4.840 4.209 6.644 1.00 93.19 135 ARG A C 1
ATOM 1105 O O . ARG A 1 135 ? -4.056 3.421 7.188 1.00 93.19 135 ARG A O 1
ATOM 1112 N N . PHE A 1 136 ? -5.299 4.039 5.413 1.00 92.19 136 PHE A N 1
ATOM 1113 C CA . PHE A 1 136 ? -4.883 2.932 4.570 1.00 92.19 136 PHE A CA 1
ATOM 1114 C C . PHE A 1 136 ? -3.495 3.199 3.996 1.00 92.19 136 PHE A C 1
ATOM 1116 O O . PHE A 1 136 ? -3.088 4.332 3.730 1.00 92.19 136 PHE A O 1
ATOM 1123 N N . VAL A 1 137 ? -2.732 2.123 3.842 1.00 91.25 137 VAL A N 1
ATOM 1124 C CA . VAL A 1 137 ? -1.372 2.167 3.316 1.00 91.25 137 VAL A CA 1
ATOM 1125 C C . VAL A 1 137 ? -1.209 1.024 2.336 1.00 91.25 137 VAL A C 1
ATOM 1127 O O . VAL A 1 137 ? -1.674 -0.084 2.584 1.00 91.25 137 VAL A O 1
ATOM 1130 N N . PHE A 1 138 ? -0.535 1.295 1.225 1.00 89.25 138 PHE A N 1
ATOM 1131 C CA . PHE A 1 138 ? -0.156 0.261 0.277 1.00 89.25 138 PHE A CA 1
ATOM 1132 C C . PHE A 1 138 ? 1.229 -0.290 0.626 1.00 89.25 138 PHE A C 1
ATOM 1134 O O . PHE A 1 138 ? 2.096 0.395 1.184 1.00 89.25 138 PHE A O 1
ATOM 1141 N N . ASN A 1 139 ? 1.461 -1.552 0.287 1.00 87.69 139 ASN A N 1
ATOM 1142 C CA . ASN A 1 139 ? 2.760 -2.162 0.495 1.00 87.69 139 ASN A CA 1
ATOM 1143 C C . ASN A 1 139 ? 3.783 -1.580 -0.494 1.00 87.69 139 ASN A C 1
ATOM 1145 O O . ASN A 1 139 ? 3.705 -1.817 -1.694 1.00 87.69 139 ASN A O 1
ATOM 1149 N N . ARG A 1 140 ? 4.787 -0.862 0.020 1.00 90.88 140 ARG A N 1
ATOM 1150 C CA . ARG A 1 140 ? 5.875 -0.289 -0.795 1.00 90.88 140 ARG A CA 1
ATOM 1151 C C . ARG A 1 140 ? 6.934 -1.309 -1.222 1.00 90.88 140 ARG A C 1
ATOM 1153 O O . ARG A 1 140 ? 7.796 -0.988 -2.036 1.00 90.88 140 ARG A O 1
ATOM 1160 N N . LEU A 1 141 ? 6.938 -2.518 -0.654 1.00 90.69 141 LEU A N 1
ATOM 1161 C CA . LEU A 1 141 ? 7.967 -3.523 -0.935 1.00 90.69 141 LEU A CA 1
ATOM 1162 C C . LEU A 1 141 ? 8.014 -3.947 -2.417 1.00 90.69 141 LEU A C 1
ATOM 1164 O O . LEU A 1 141 ? 9.116 -3.935 -2.964 1.00 90.69 141 LEU A O 1
ATOM 1168 N N . PRO A 1 142 ? 6.892 -4.272 -3.094 1.00 90.81 142 PRO A N 1
ATOM 1169 C CA . PRO A 1 142 ? 6.912 -4.642 -4.510 1.00 90.81 142 PRO A CA 1
ATOM 1170 C C . PRO A 1 142 ? 7.511 -3.542 -5.393 1.00 90.81 142 PRO A C 1
ATOM 1172 O O . PRO A 1 142 ? 8.382 -3.820 -6.212 1.00 90.81 142 PRO A O 1
ATOM 1175 N N . VAL A 1 143 ? 7.129 -2.285 -5.152 1.00 91.56 143 VAL A N 1
ATOM 1176 C CA . VAL A 1 143 ? 7.639 -1.121 -5.895 1.00 91.56 143 VAL A CA 1
ATOM 1177 C C . VAL A 1 143 ? 9.141 -0.931 -5.660 1.00 91.56 143 VAL A C 1
ATOM 1179 O O . VAL A 1 143 ? 9.911 -0.760 -6.602 1.00 91.56 143 VAL A O 1
ATOM 1182 N N . LYS A 1 144 ? 9.612 -1.067 -4.412 1.00 92.88 144 LYS A N 1
ATOM 1183 C CA . LYS A 1 144 ? 11.052 -1.025 -4.097 1.00 92.88 144 LYS A CA 1
ATOM 1184 C C . LYS A 1 144 ? 11.846 -2.135 -4.787 1.00 92.88 144 LYS A C 1
ATOM 1186 O O . LYS A 1 144 ? 12.975 -1.899 -5.213 1.00 92.88 144 LYS A O 1
ATOM 1191 N N . LEU A 1 145 ? 11.283 -3.339 -4.889 1.00 95.56 145 LEU A N 1
ATOM 1192 C CA . LEU A 1 145 ? 11.919 -4.443 -5.610 1.00 95.56 145 LEU A CA 1
ATOM 1193 C C . LEU A 1 145 ? 12.005 -4.155 -7.111 1.00 95.56 145 LEU A C 1
ATOM 1195 O O . LEU A 1 145 ? 13.031 -4.452 -7.714 1.00 95.56 145 LEU A O 1
ATOM 1199 N N . GLN A 1 146 ? 10.982 -3.528 -7.692 1.00 94.25 146 GLN A N 1
ATOM 1200 C CA . GLN A 1 146 ? 10.999 -3.095 -9.091 1.00 94.25 146 GLN A CA 1
ATOM 1201 C C . GLN A 1 146 ? 12.063 -2.016 -9.337 1.00 94.25 146 GLN A C 1
ATOM 1203 O O . GLN A 1 146 ? 12.848 -2.158 -10.271 1.00 94.25 146 GLN A O 1
ATOM 1208 N N . HIS A 1 147 ? 12.186 -1.010 -8.460 1.00 93.25 147 HIS A N 1
ATOM 1209 C CA . HIS A 1 147 ? 13.291 -0.040 -8.527 1.00 93.25 147 HIS A CA 1
ATOM 1210 C C . HIS A 1 147 ? 14.659 -0.727 -8.479 1.00 93.25 147 HIS A C 1
ATOM 1212 O O . HIS A 1 147 ? 15.506 -0.497 -9.339 1.00 93.25 147 HIS A O 1
ATOM 1218 N N . ARG A 1 148 ? 14.850 -1.648 -7.528 1.00 94.44 148 ARG A N 1
ATOM 1219 C CA . ARG A 1 148 ? 16.095 -2.416 -7.419 1.00 94.44 148 ARG A 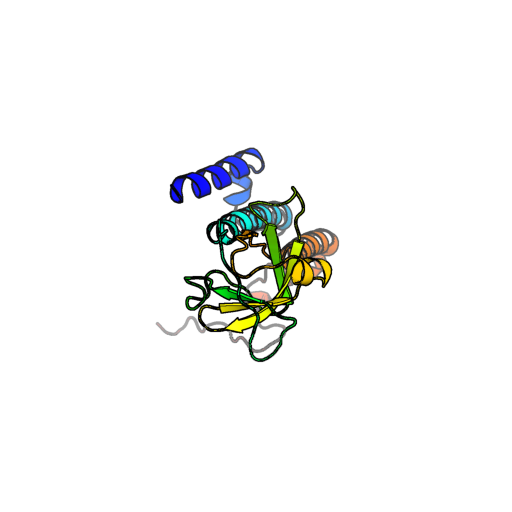CA 1
ATOM 1220 C C . ARG A 1 148 ? 16.375 -3.253 -8.670 1.00 94.44 148 ARG A C 1
ATOM 1222 O O . ARG A 1 148 ? 17.533 -3.388 -9.055 1.00 94.44 148 ARG A O 1
ATOM 1229 N N . ALA A 1 149 ? 15.347 -3.824 -9.295 1.00 93.44 149 ALA A N 1
ATOM 1230 C CA . ALA A 1 149 ? 15.494 -4.587 -10.530 1.00 93.44 149 ALA A CA 1
ATOM 1231 C C . ALA A 1 149 ? 15.930 -3.694 -11.703 1.00 93.44 149 ALA A C 1
ATOM 1233 O O . ALA A 1 149 ? 16.801 -4.088 -12.475 1.00 93.44 149 ALA A O 1
ATOM 1234 N N . ILE A 1 150 ? 15.388 -2.476 -11.805 1.00 92.00 150 ILE A N 1
ATOM 1235 C CA . ILE A 1 150 ? 15.807 -1.489 -12.811 1.00 92.00 150 ILE A CA 1
ATOM 1236 C C . ILE A 1 150 ? 17.287 -1.122 -12.624 1.00 92.00 150 ILE A C 1
ATOM 1238 O O . ILE A 1 150 ? 18.048 -1.119 -13.593 1.00 92.00 150 ILE A O 1
ATOM 1242 N N . ASP A 1 151 ? 17.720 -0.885 -11.385 1.00 91.38 151 ASP A N 1
ATOM 1243 C CA . ASP A 1 151 ? 19.126 -0.592 -11.080 1.00 91.38 151 ASP A CA 1
ATOM 1244 C C . ASP A 1 151 ? 20.049 -1.786 -11.366 1.00 91.38 151 ASP A C 1
ATOM 1246 O O . ASP A 1 151 ? 21.164 -1.625 -11.871 1.00 91.38 151 ASP A O 1
ATOM 1250 N N . TYR A 1 152 ? 19.572 -3.004 -11.104 1.00 92.25 152 TYR A N 1
ATOM 1251 C CA . TYR A 1 152 ? 20.301 -4.228 -11.422 1.00 92.25 152 TYR A CA 1
ATOM 1252 C C . TYR A 1 152 ? 20.494 -4.399 -12.936 1.00 92.25 152 TYR A C 1
ATOM 1254 O O . TYR A 1 152 ? 21.611 -4.633 -13.395 1.00 92.25 152 TYR A O 1
ATOM 1262 N N . ILE A 1 153 ? 19.441 -4.185 -13.725 1.00 90.00 153 ILE A N 1
ATOM 1263 C CA . ILE A 1 153 ? 19.516 -4.198 -15.192 1.00 90.00 153 ILE A CA 1
ATOM 1264 C C . ILE A 1 153 ? 20.489 -3.131 -15.694 1.00 90.00 153 ILE A C 1
ATOM 1266 O O . ILE A 1 153 ? 21.261 -3.382 -16.613 1.00 90.00 153 ILE A O 1
ATOM 1270 N N . ASN A 1 154 ? 20.497 -1.945 -15.083 1.00 87.38 154 ASN A N 1
ATOM 1271 C CA . ASN A 1 154 ? 21.390 -0.869 -15.498 1.00 87.38 154 ASN A CA 1
ATOM 1272 C C . ASN A 1 154 ? 22.880 -1.213 -15.315 1.00 87.38 154 ASN A C 1
ATOM 1274 O O . ASN A 1 154 ? 23.709 -0.712 -16.071 1.00 87.38 154 ASN A O 1
ATOM 1278 N N . THR A 1 155 ? 23.217 -2.070 -14.348 1.00 88.44 155 THR A N 1
ATOM 1279 C CA . THR A 1 155 ? 24.593 -2.555 -14.142 1.00 88.44 155 THR A CA 1
ATOM 1280 C C . THR A 1 155 ? 24.957 -3.742 -15.041 1.00 88.44 155 THR A C 1
ATOM 1282 O O . THR A 1 155 ? 26.134 -3.922 -15.335 1.00 88.44 155 THR A O 1
ATOM 1285 N N . HIS A 1 156 ? 23.967 -4.488 -15.544 1.00 88.81 156 HIS A N 1
ATOM 1286 C CA . HIS A 1 156 ? 24.143 -5.690 -16.377 1.00 88.81 156 HIS A CA 1
ATOM 1287 C C . HIS A 1 156 ? 23.507 -5.539 -17.773 1.00 88.81 156 HIS A C 1
ATOM 1289 O O . HIS A 1 156 ? 22.996 -6.503 -18.338 1.00 88.81 156 HIS A O 1
ATOM 1295 N N . LYS A 1 157 ? 23.488 -4.322 -18.339 1.00 82.31 157 LYS A N 1
ATOM 1296 C CA . LYS A 1 157 ? 22.701 -4.011 -19.553 1.00 82.31 157 LYS A CA 1
ATOM 1297 C C . LYS A 1 157 ? 22.939 -4.983 -20.703 1.00 82.31 157 LYS A C 1
ATOM 1299 O O . LYS A 1 157 ? 21.975 -5.431 -21.310 1.00 82.31 157 LYS A O 1
ATOM 1304 N N . ASN A 1 158 ? 24.200 -5.325 -20.957 1.00 83.81 158 ASN A N 1
ATOM 1305 C CA . ASN A 1 158 ? 24.591 -6.178 -22.079 1.00 83.81 158 ASN A CA 1
ATOM 1306 C C . ASN A 1 158 ? 24.041 -7.608 -21.948 1.00 83.81 158 ASN A C 1
ATOM 1308 O O . ASN A 1 158 ? 23.726 -8.236 -22.954 1.00 83.81 158 ASN A O 1
ATOM 1312 N N . ASP A 1 159 ? 23.882 -8.108 -20.720 1.00 85.94 159 ASP A N 1
ATOM 1313 C CA . ASP A 1 159 ? 23.396 -9.468 -20.462 1.00 85.94 159 ASP A CA 1
ATOM 1314 C C . ASP A 1 159 ? 21.876 -9.576 -20.664 1.00 85.94 159 ASP A C 1
ATOM 1316 O O . ASP A 1 159 ? 21.353 -10.639 -20.999 1.00 85.94 159 ASP A O 1
ATOM 1320 N N . TYR A 1 160 ? 21.161 -8.462 -20.476 1.00 86.00 160 TYR A N 1
ATOM 1321 C CA . TYR A 1 160 ? 19.698 -8.402 -20.501 1.00 86.00 160 TYR A CA 1
ATOM 1322 C C . TYR A 1 160 ? 19.121 -7.668 -21.713 1.00 86.00 160 TYR A C 1
ATOM 1324 O O . TYR A 1 160 ? 17.902 -7.649 -21.873 1.00 86.00 160 TYR A O 1
ATOM 1332 N N . GLU A 1 161 ? 19.947 -7.089 -22.586 1.00 85.38 161 GLU A N 1
ATOM 1333 C CA . GLU A 1 161 ? 19.483 -6.325 -23.749 1.00 85.38 161 GLU A CA 1
ATOM 1334 C C . GLU A 1 161 ? 18.566 -7.161 -24.651 1.00 85.38 161 GLU A C 1
ATOM 1336 O O . GLU A 1 161 ? 17.440 -6.751 -24.920 1.00 85.38 161 GLU A O 1
ATOM 1341 N N . ALA A 1 162 ? 18.986 -8.378 -25.011 1.00 84.94 162 ALA A N 1
ATOM 1342 C CA . ALA A 1 162 ? 18.192 -9.292 -25.836 1.00 84.94 162 ALA A CA 1
ATOM 1343 C C . ALA A 1 162 ? 16.893 -9.773 -25.157 1.00 84.94 162 ALA A C 1
ATOM 1345 O O . ALA A 1 162 ? 15.964 -10.199 -25.840 1.00 84.94 162 ALA A O 1
ATOM 1346 N N . LEU A 1 163 ? 16.822 -9.727 -23.819 1.00 84.44 163 LEU A N 1
ATOM 1347 C CA . LEU A 1 163 ? 15.621 -10.085 -23.060 1.00 84.44 163 LEU A CA 1
ATOM 1348 C C . LEU A 1 163 ? 14.632 -8.914 -22.979 1.00 84.44 163 LEU A C 1
ATOM 1350 O O . LEU A 1 163 ? 13.426 -9.121 -23.080 1.00 84.44 163 LEU A O 1
ATOM 1354 N N . LEU A 1 164 ? 15.135 -7.697 -22.762 1.00 8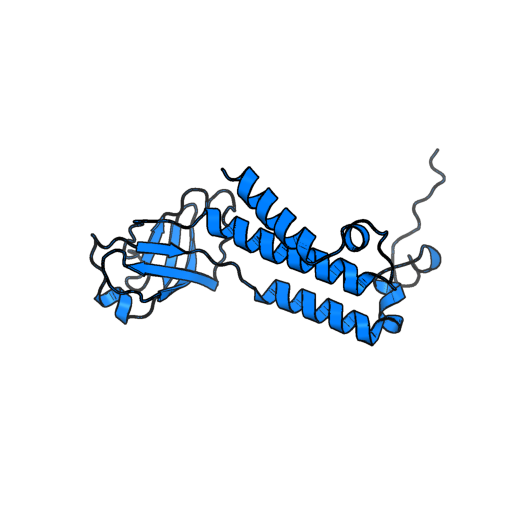6.06 164 LEU A N 1
ATOM 1355 C CA . LEU A 1 164 ? 14.324 -6.491 -22.566 1.00 86.06 164 LEU A CA 1
ATOM 1356 C C . LEU A 1 164 ? 13.872 -5.867 -23.888 1.00 86.06 164 LEU A C 1
ATOM 1358 O O . LEU A 1 164 ? 12.782 -5.303 -23.958 1.00 86.06 164 LEU A O 1
ATOM 1362 N N . PHE A 1 165 ? 14.707 -5.975 -24.921 1.00 87.44 165 PHE A N 1
ATOM 1363 C CA . PHE A 1 165 ? 14.487 -5.433 -26.258 1.00 87.44 165 PHE A CA 1
ATOM 1364 C C . PHE A 1 165 ? 14.738 -6.524 -27.311 1.00 87.44 165 PHE A C 1
ATOM 1366 O O . PHE A 1 165 ? 15.712 -6.445 -28.063 1.00 87.44 165 PHE A O 1
ATOM 1373 N N . PRO A 1 166 ? 13.895 -7.572 -27.357 1.00 85.25 166 PRO A N 1
ATOM 1374 C CA . PRO A 1 166 ? 14.061 -8.644 -28.327 1.00 85.25 166 PRO A CA 1
ATOM 1375 C C . PRO A 1 166 ? 13.878 -8.116 -29.753 1.00 85.25 166 PRO A C 1
ATOM 1377 O O . PRO A 1 166 ? 12.948 -7.362 -30.044 1.00 85.25 166 PRO A O 1
ATOM 1380 N N . THR A 1 167 ? 14.757 -8.548 -30.651 1.00 82.44 167 THR A N 1
ATOM 1381 C CA . THR A 1 167 ? 14.645 -8.299 -32.098 1.00 82.44 167 THR A CA 1
ATOM 1382 C C . THR A 1 167 ? 13.953 -9.467 -32.796 1.00 82.44 167 THR A C 1
ATOM 1384 O O . THR A 1 167 ? 13.963 -10.586 -32.282 1.00 82.44 167 THR A O 1
ATOM 1387 N N . GLU A 1 168 ? 13.359 -9.235 -33.971 1.00 78.06 168 GLU A N 1
ATOM 1388 C CA . GLU A 1 168 ? 12.654 -10.283 -34.733 1.00 78.06 168 GLU A CA 1
ATOM 1389 C C . GLU A 1 168 ? 13.536 -11.520 -34.983 1.00 78.06 168 GLU A C 1
ATOM 1391 O O . GLU A 1 168 ? 13.066 -12.645 -34.836 1.00 78.06 168 GLU A O 1
ATOM 1396 N N . ASP A 1 169 ? 14.840 -11.325 -35.205 1.00 70.75 169 ASP A N 1
ATOM 1397 C CA . ASP A 1 169 ? 15.828 -12.399 -35.398 1.00 70.75 169 ASP A CA 1
ATOM 1398 C C . ASP A 1 169 ? 16.071 -13.272 -34.149 1.00 70.75 169 ASP A C 1
ATOM 1400 O O . ASP A 1 169 ? 16.626 -14.374 -34.228 1.00 70.75 169 ASP A O 1
ATOM 1404 N N . GLN A 1 170 ? 15.700 -12.780 -32.965 1.00 65.75 170 GLN A N 1
ATOM 1405 C CA . GLN A 1 170 ? 15.856 -13.474 -31.682 1.00 65.75 170 GLN A CA 1
ATOM 1406 C C . GLN A 1 170 ? 14.572 -14.199 -31.258 1.00 65.75 170 GLN A C 1
ATOM 1408 O O . GLN A 1 170 ? 14.626 -15.146 -30.463 1.00 65.75 170 GLN A O 1
ATOM 1413 N N . ILE A 1 171 ? 13.425 -13.802 -31.817 1.00 64.94 171 ILE A N 1
ATOM 1414 C CA . ILE A 1 171 ? 12.127 -14.426 -31.572 1.00 64.94 171 ILE A CA 1
ATOM 1415 C C . ILE A 1 171 ? 12.109 -15.789 -32.284 1.00 64.94 171 ILE A C 1
ATOM 1417 O O . ILE A 1 171 ? 12.055 -15.880 -33.504 1.00 64.94 171 ILE A O 1
ATOM 1421 N N . GLY A 1 172 ? 12.186 -16.876 -31.509 1.00 60.38 172 GLY A N 1
ATOM 1422 C CA . GLY A 1 172 ? 12.152 -18.257 -32.019 1.00 60.38 172 GLY A CA 1
ATOM 1423 C C . GLY A 1 172 ? 13.458 -19.045 -31.873 1.00 60.38 172 GLY A C 1
ATOM 1424 O O . GLY A 1 172 ? 13.440 -20.266 -32.020 1.00 60.38 172 GLY A O 1
ATOM 1425 N N . LYS A 1 173 ? 14.569 -18.403 -31.482 1.00 59.38 173 LYS A N 1
ATOM 1426 C CA . LYS A 1 173 ? 15.871 -19.079 -31.291 1.00 59.38 173 LYS A CA 1
ATOM 1427 C C . LYS A 1 173 ? 15.915 -19.996 -30.055 1.00 59.38 173 LYS A C 1
ATOM 1429 O O . LYS A 1 173 ? 16.693 -20.943 -30.031 1.00 59.38 173 LYS A O 1
ATOM 1434 N N . TYR A 1 174 ? 15.051 -19.740 -29.064 1.00 56.09 174 TYR A N 1
ATOM 1435 C CA . TYR A 1 174 ? 14.958 -20.498 -27.806 1.00 56.09 174 TYR A CA 1
ATOM 1436 C C . TYR A 1 174 ? 13.558 -21.100 -27.504 1.00 56.09 174 TYR A C 1
ATOM 1438 O O . TYR A 1 174 ? 13.384 -21.673 -26.432 1.00 56.09 174 TYR A O 1
ATOM 1446 N N . GLY A 1 175 ? 12.575 -21.049 -28.429 1.00 48.53 175 GLY A N 1
ATOM 1447 C CA . GLY A 1 175 ? 11.345 -21.873 -28.338 1.00 48.53 175 GLY A CA 1
ATOM 1448 C C . GLY A 1 175 ? 10.015 -21.310 -28.899 1.00 48.53 175 GLY A C 1
ATOM 1449 O O . GLY A 1 175 ? 9.601 -20.205 -28.571 1.00 48.53 175 GLY A O 1
ATOM 1450 N N . LEU A 1 176 ? 9.328 -22.155 -29.691 1.00 52.81 176 LEU A N 1
ATOM 1451 C CA . LEU A 1 176 ? 7.881 -22.289 -30.013 1.00 52.81 176 LEU A CA 1
ATOM 1452 C C . LEU A 1 176 ? 7.018 -21.125 -30.547 1.00 52.81 176 LEU A C 1
ATOM 1454 O O . LEU A 1 176 ? 5.843 -21.358 -30.823 1.00 52.81 176 LEU A O 1
ATOM 1458 N N . MET A 1 177 ? 7.531 -19.926 -30.790 1.00 53.03 177 MET A N 1
ATOM 1459 C CA . MET A 1 177 ? 6.784 -18.938 -31.587 1.00 53.03 177 MET A CA 1
ATOM 1460 C C . MET A 1 177 ? 7.196 -19.078 -33.054 1.00 53.03 177 MET A C 1
ATOM 1462 O O . MET A 1 177 ? 8.271 -18.629 -33.444 1.00 53.03 177 MET A O 1
ATOM 1466 N N . LYS A 1 178 ? 6.366 -19.743 -33.875 1.00 53.28 178 LYS A N 1
ATOM 1467 C CA . LYS A 1 178 ? 6.479 -19.588 -35.334 1.00 53.28 178 LYS A CA 1
ATOM 1468 C C . LYS A 1 178 ? 6.221 -18.108 -35.649 1.00 53.28 178 LYS A C 1
ATOM 1470 O O . LYS A 1 178 ? 5.265 -17.565 -35.088 1.00 53.28 178 LYS A O 1
ATOM 1475 N N . PRO A 1 179 ? 7.024 -17.465 -36.515 1.00 52.53 179 PRO A N 1
ATOM 1476 C CA . PRO A 1 179 ? 6.719 -16.114 -36.971 1.00 52.53 179 PRO A CA 1
ATOM 1477 C C . PRO A 1 179 ? 5.286 -16.088 -37.514 1.00 52.53 179 PRO A C 1
ATOM 1479 O O . PRO A 1 179 ? 4.849 -17.061 -38.141 1.00 52.53 179 PRO A O 1
ATOM 1482 N N . LEU A 1 180 ? 4.532 -15.019 -37.223 1.00 55.91 180 LEU A N 1
ATOM 1483 C CA . LEU A 1 180 ? 3.195 -14.847 -37.790 1.00 55.91 180 LEU A CA 1
ATOM 1484 C C . LEU A 1 180 ? 3.321 -14.974 -39.309 1.00 55.91 180 LEU A C 1
ATOM 1486 O O . LEU A 1 180 ? 4.048 -14.209 -39.935 1.00 55.91 180 LEU A O 1
ATOM 1490 N N . ASN A 1 181 ? 2.636 -15.959 -39.887 1.00 52.88 181 ASN A N 1
ATOM 1491 C CA . ASN A 1 181 ? 2.610 -16.146 -41.329 1.00 52.88 181 ASN A CA 1
ATOM 1492 C C . ASN A 1 181 ? 1.960 -14.901 -41.947 1.00 52.88 181 ASN A C 1
ATOM 1494 O O . ASN A 1 181 ? 0.753 -14.701 -41.818 1.00 52.88 181 ASN A O 1
ATOM 1498 N N . VAL A 1 182 ? 2.766 -14.054 -42.586 1.00 59.25 182 VAL A N 1
ATOM 1499 C CA . VAL A 1 182 ? 2.315 -12.811 -43.236 1.00 59.25 182 VAL A CA 1
ATOM 1500 C C . VAL A 1 182 ? 1.583 -13.104 -44.564 1.00 59.25 182 VAL A C 1
ATOM 1502 O O . VAL A 1 182 ? 1.040 -12.201 -45.187 1.00 59.25 182 VAL A O 1
ATOM 1505 N N . GLU A 1 183 ? 1.484 -14.371 -44.980 1.00 49.28 183 GLU A N 1
ATOM 1506 C CA . GLU A 1 183 ? 0.921 -14.792 -46.276 1.00 49.28 183 GLU A CA 1
ATOM 1507 C C . GLU A 1 183 ? -0.567 -15.200 -46.262 1.00 49.28 183 GLU A C 1
ATOM 1509 O O . GLU A 1 183 ? -1.032 -15.875 -47.174 1.00 49.28 183 GLU A O 1
ATOM 1514 N N . LEU A 1 184 ? -1.362 -14.781 -45.272 1.00 51.12 184 LEU A N 1
ATOM 1515 C CA . LEU A 1 184 ? -2.830 -14.841 -45.384 1.00 51.12 184 LEU A CA 1
ATOM 1516 C C . LEU A 1 184 ? -3.393 -13.455 -45.723 1.00 51.12 184 LEU A C 1
ATOM 1518 O O . LEU A 1 184 ? -3.946 -12.762 -44.866 1.00 51.12 184 LEU A O 1
ATOM 1522 N N . ARG A 1 185 ? -3.239 -13.064 -46.990 1.00 38.41 185 ARG A N 1
ATOM 1523 C CA . ARG A 1 185 ? -4.054 -12.050 -47.671 1.00 38.41 185 ARG A CA 1
ATOM 1524 C C . ARG A 1 185 ? -4.407 -12.523 -49.069 1.00 38.41 185 ARG A C 1
ATOM 1526 O O . ARG A 1 185 ? -3.499 -13.050 -49.742 1.00 38.41 185 ARG A O 1
#

Secondary structure (DSSP, 8-state):
-HHHHHHHHHHHHHTTS-HHHHHSPP-TTTHHHHHHHHHHHHHHHHHHHHHTT-EEEE-EEE-SS-TTEEEEE-TTGGGT-S---TT-EEEEEETTEEEEEEEEEEEEE-SSEEEEE--HHHHTT--TT--EEEEE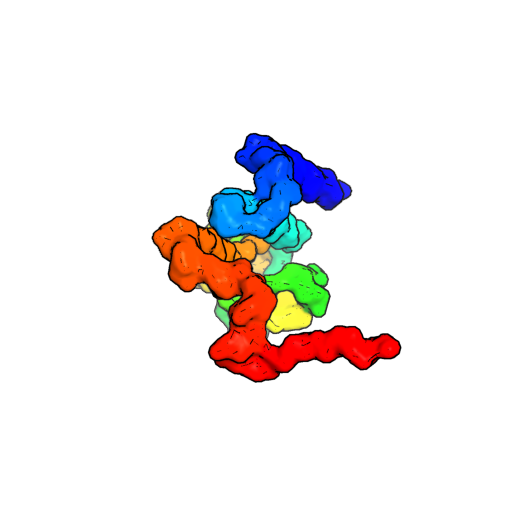----HHHHHHHHHHHHHHHSHHHHHHHHS--GGGTTSSS--PPP-TT--

Radius of gyration: 23.18 Å; chains: 1; bounding box: 43×42×74 Å